Protein AF-A0A970AWS3-F1 (afdb_monomer)

Structure (mmCIF, N/CA/C/O backbone):
data_AF-A0A970AWS3-F1
#
_entry.id   AF-A0A970AWS3-F1
#
loop_
_atom_site.group_PDB
_atom_site.id
_atom_site.type_symbol
_atom_site.label_atom_id
_atom_site.label_alt_id
_atom_site.label_comp_id
_atom_site.label_asym_id
_atom_site.label_entity_id
_atom_site.label_seq_id
_atom_site.pdbx_PDB_ins_code
_atom_site.Cartn_x
_atom_site.Cartn_y
_atom_site.Cartn_z
_atom_site.occupancy
_atom_site.B_iso_or_equiv
_atom_site.auth_seq_id
_atom_site.auth_comp_id
_atom_site.auth_asym_id
_atom_site.auth_atom_id
_atom_site.pdbx_PDB_model_num
ATOM 1 N N . MET A 1 1 ? 7.640 -3.736 -92.558 1.00 52.28 1 MET A N 1
ATOM 2 C CA . MET A 1 1 ? 8.592 -3.496 -91.452 1.00 52.28 1 MET A CA 1
ATOM 3 C C . MET A 1 1 ? 8.005 -2.624 -90.330 1.00 52.28 1 MET A C 1
ATOM 5 O O . MET A 1 1 ? 8.727 -2.309 -89.404 1.00 52.28 1 MET A O 1
ATOM 9 N N . GLU A 1 2 ? 6.705 -2.292 -90.346 1.00 49.56 2 GLU A N 1
ATOM 10 C CA . GLU A 1 2 ? 6.077 -1.432 -89.318 1.00 49.56 2 GLU A CA 1
ATOM 11 C C . GLU A 1 2 ? 5.297 -2.195 -88.233 1.00 49.56 2 GLU A C 1
ATOM 13 O O . GLU A 1 2 ? 5.031 -1.653 -87.167 1.00 49.56 2 GLU A O 1
ATOM 18 N N . LYS A 1 3 ? 4.969 -3.478 -88.440 1.00 49.22 3 LYS A N 1
ATOM 19 C CA . LYS A 1 3 ? 4.200 -4.276 -87.461 1.00 49.22 3 LYS A CA 1
ATOM 20 C C . LYS A 1 3 ? 5.036 -4.951 -86.365 1.00 49.22 3 LYS A C 1
ATOM 22 O O . LYS A 1 3 ? 4.465 -5.527 -85.451 1.00 49.22 3 LYS A O 1
ATOM 27 N N . VAL A 1 4 ? 6.368 -4.876 -86.433 1.00 52.38 4 VAL A N 1
ATOM 28 C CA . VAL A 1 4 ? 7.265 -5.481 -85.423 1.00 52.38 4 VAL A CA 1
ATOM 29 C C . VAL A 1 4 ? 7.666 -4.470 -84.341 1.00 52.38 4 VAL A C 1
ATOM 31 O O . VAL A 1 4 ? 7.967 -4.857 -83.218 1.00 52.38 4 VAL A O 1
ATOM 34 N N . ILE A 1 5 ? 7.580 -3.169 -84.634 1.00 52.94 5 ILE A N 1
ATOM 35 C CA . ILE A 1 5 ? 7.949 -2.104 -83.688 1.00 52.94 5 ILE A CA 1
ATOM 36 C C . ILE A 1 5 ? 6.832 -1.866 -82.654 1.00 52.94 5 ILE A C 1
ATOM 38 O O . ILE A 1 5 ? 7.112 -1.503 -81.515 1.00 52.94 5 ILE A O 1
ATOM 42 N N . LEU A 1 6 ? 5.572 -2.167 -82.993 1.00 42.44 6 LEU A N 1
ATOM 43 C CA . LEU A 1 6 ? 4.439 -1.949 -82.087 1.00 42.44 6 LEU A CA 1
ATOM 44 C C . LEU A 1 6 ? 4.346 -2.986 -80.950 1.00 42.44 6 LEU A C 1
ATOM 46 O O . LEU A 1 6 ? 3.831 -2.673 -79.882 1.00 42.44 6 LEU A O 1
ATOM 50 N N . ASN A 1 7 ? 4.906 -4.187 -81.129 1.00 45.16 7 ASN A N 1
ATOM 51 C CA . ASN A 1 7 ? 4.898 -5.224 -80.088 1.00 45.16 7 ASN A CA 1
ATOM 52 C C . ASN A 1 7 ? 6.018 -5.072 -79.050 1.00 45.16 7 ASN A C 1
ATOM 54 O O . ASN A 1 7 ? 5.951 -5.705 -78.000 1.00 45.16 7 ASN A O 1
ATOM 58 N N . PHE A 1 8 ? 7.014 -4.215 -79.292 1.00 47.66 8 PHE A N 1
ATOM 59 C CA . PHE A 1 8 ? 8.038 -3.911 -78.287 1.00 47.66 8 PHE A CA 1
ATOM 60 C C . PHE A 1 8 ? 7.617 -2.805 -77.312 1.00 47.66 8 PHE A C 1
ATOM 62 O O . PHE A 1 8 ? 8.174 -2.715 -76.222 1.00 47.66 8 PHE A O 1
ATOM 69 N N . LEU A 1 9 ? 6.590 -2.014 -77.644 1.00 43.44 9 LEU A N 1
ATOM 70 C CA . LEU A 1 9 ? 6.059 -0.989 -76.740 1.00 43.44 9 LEU A CA 1
ATOM 71 C C . LEU A 1 9 ? 5.085 -1.550 -75.686 1.00 43.44 9 LEU A C 1
ATOM 73 O O . LEU A 1 9 ? 4.791 -0.874 -74.706 1.00 43.44 9 LEU A O 1
ATOM 77 N N . MET A 1 10 ? 4.621 -2.795 -75.850 1.00 44.44 10 MET A N 1
ATOM 78 C CA . MET A 1 10 ? 3.636 -3.439 -74.966 1.00 44.44 10 MET A CA 1
ATOM 79 C C . MET A 1 10 ? 4.256 -4.377 -73.910 1.00 44.44 10 MET A C 1
ATOM 81 O O . MET A 1 10 ? 3.537 -5.113 -73.244 1.00 44.44 10 MET A O 1
ATOM 85 N N . TYR A 1 11 ? 5.581 -4.343 -73.736 1.00 48.97 11 TYR A N 1
ATOM 86 C CA . TYR A 1 11 ? 6.296 -5.009 -72.632 1.00 48.97 11 TYR A CA 1
ATOM 87 C C . TYR A 1 11 ? 6.999 -4.015 -71.691 1.00 48.97 11 TYR A C 1
ATOM 89 O O . TYR A 1 11 ? 7.729 -4.414 -70.790 1.00 48.97 11 TYR A O 1
ATOM 97 N N . GLY A 1 12 ? 6.749 -2.714 -71.872 1.00 49.97 12 GLY A N 1
ATOM 98 C CA . GLY A 1 12 ? 7.261 -1.633 -71.030 1.00 49.97 12 GLY A CA 1
ATOM 99 C C . GLY A 1 12 ? 6.302 -1.200 -69.920 1.00 49.97 12 GLY A C 1
ATOM 100 O O . GLY A 1 12 ? 6.377 -0.057 -69.482 1.00 49.97 12 GLY A O 1
ATOM 101 N N . VAL A 1 13 ? 5.387 -2.065 -69.464 1.00 54.25 13 VAL A N 1
ATOM 102 C CA . VAL A 1 13 ? 4.697 -1.826 -68.187 1.00 54.25 13 VAL A CA 1
ATOM 103 C C . VAL A 1 13 ? 5.693 -2.186 -67.096 1.00 54.25 13 VAL A C 1
ATOM 105 O O . VAL A 1 13 ? 5.738 -3.307 -66.595 1.00 54.25 13 VAL A O 1
ATOM 108 N N . VAL A 1 14 ? 6.557 -1.217 -66.798 1.00 53.59 14 VAL A N 1
ATOM 109 C CA . VAL A 1 14 ? 7.350 -1.176 -65.577 1.00 53.59 14 VAL A CA 1
ATOM 110 C C . VAL A 1 14 ? 6.369 -1.431 -64.442 1.00 53.59 14 VAL A C 1
ATOM 112 O O . VAL A 1 14 ? 5.494 -0.610 -64.168 1.00 53.59 14 VAL A O 1
ATOM 115 N N . PHE A 1 15 ? 6.490 -2.601 -63.820 1.00 51.81 15 PHE A N 1
ATOM 116 C CA . PHE A 1 15 ? 5.918 -2.881 -62.516 1.00 51.81 15 PHE A CA 1
ATOM 117 C C . 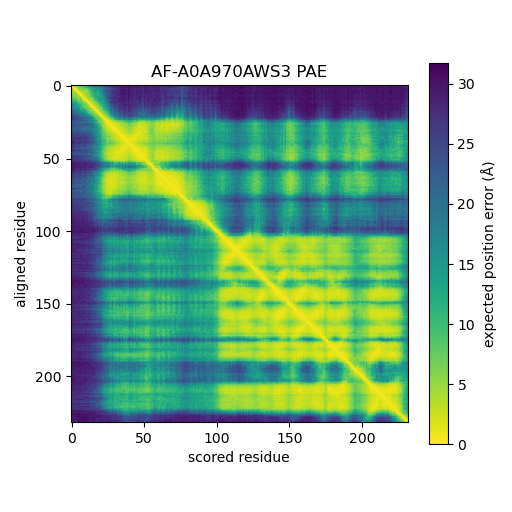PHE A 1 15 ? 6.546 -1.878 -61.539 1.00 51.81 15 PHE A C 1
ATOM 119 O O . PHE A 1 15 ? 7.540 -2.155 -60.874 1.00 51.81 15 PHE A O 1
ATOM 126 N N . LEU A 1 16 ? 5.975 -0.674 -61.480 1.00 52.31 16 LEU A N 1
ATOM 127 C CA . LEU A 1 16 ? 6.072 0.218 -60.337 1.00 52.31 16 LEU A CA 1
ATOM 128 C C . LEU A 1 16 ? 5.258 -0.449 -59.228 1.00 52.31 16 LEU A C 1
ATOM 130 O O . LEU A 1 16 ? 4.161 -0.013 -58.892 1.00 52.31 16 LEU A O 1
ATOM 134 N N . PHE A 1 17 ? 5.775 -1.556 -58.689 1.00 54.50 17 PHE A N 1
ATOM 135 C CA . PHE A 1 17 ? 5.416 -1.917 -57.332 1.00 54.50 17 PHE A CA 1
ATOM 136 C C . PHE A 1 17 ? 5.810 -0.703 -56.492 1.00 54.50 17 PHE A C 1
ATOM 138 O O . PHE A 1 17 ? 6.987 -0.325 -56.524 1.00 54.50 17 PHE A O 1
ATOM 145 N N . PRO A 1 18 ? 4.876 -0.049 -55.782 1.00 53.47 18 PRO A N 1
ATOM 146 C CA . PRO A 1 18 ? 5.295 0.843 -54.727 1.00 53.47 18 PRO A CA 1
ATOM 147 C C . PRO A 1 18 ? 6.132 -0.027 -53.796 1.00 53.47 18 PRO A C 1
ATOM 149 O O . PRO A 1 18 ? 5.621 -0.967 -53.184 1.00 53.47 18 PRO A O 1
ATOM 152 N N . ILE A 1 19 ? 7.438 0.237 -53.755 1.00 55.41 19 ILE A N 1
ATOM 153 C CA . ILE A 1 19 ? 8.279 -0.203 -52.655 1.00 55.41 19 ILE A CA 1
ATOM 154 C C . ILE A 1 19 ? 7.636 0.480 -51.460 1.00 55.41 19 ILE A C 1
ATOM 156 O O . ILE A 1 19 ? 7.851 1.666 -51.219 1.00 55.41 19 ILE A O 1
ATOM 160 N N . GLN A 1 20 ? 6.743 -0.241 -50.786 1.00 55.78 20 GLN A N 1
ATOM 161 C CA . GLN A 1 20 ? 6.305 0.130 -49.463 1.00 55.78 20 GLN A CA 1
ATOM 162 C C . GLN A 1 20 ? 7.588 0.092 -48.652 1.00 55.78 20 GLN A C 1
ATOM 164 O O . GLN A 1 20 ? 8.096 -0.974 -48.310 1.00 55.78 20 GLN A O 1
ATOM 169 N N . THR A 1 21 ? 8.187 1.263 -48.462 1.00 53.00 21 THR A N 1
ATOM 170 C CA . THR A 1 21 ? 9.248 1.450 -47.495 1.00 53.00 21 THR A CA 1
ATOM 171 C C . THR A 1 21 ? 8.637 1.023 -46.174 1.00 53.00 21 THR A C 1
ATOM 173 O O . THR A 1 21 ? 7.855 1.771 -45.588 1.00 53.00 21 THR A O 1
ATOM 176 N N . LEU A 1 22 ? 8.916 -0.211 -45.748 1.00 58.88 22 LEU A N 1
ATOM 177 C CA . LEU A 1 22 ? 8.704 -0.612 -44.370 1.00 58.88 22 LEU A CA 1
ATOM 178 C C . LEU A 1 22 ? 9.507 0.405 -43.571 1.00 58.88 22 LEU A C 1
ATOM 180 O O . LEU A 1 22 ? 10.735 0.426 -43.668 1.00 58.88 22 LEU A O 1
ATOM 184 N N . ALA A 1 23 ? 8.812 1.335 -42.918 1.00 65.38 23 ALA A N 1
ATOM 185 C CA . ALA A 1 23 ? 9.453 2.360 -42.120 1.00 65.38 23 ALA A CA 1
ATOM 186 C C . ALA A 1 23 ? 10.365 1.633 -41.131 1.00 65.38 23 ALA A C 1
ATOM 188 O O . ALA A 1 23 ? 9.889 0.846 -40.312 1.00 65.38 23 ALA A O 1
ATOM 189 N N . GLN A 1 24 ? 11.678 1.814 -41.273 1.00 70.75 24 GLN A N 1
ATOM 190 C CA . GLN A 1 24 ? 12.625 1.162 -40.388 1.00 70.75 24 GLN A CA 1
ATOM 191 C C . GLN A 1 24 ? 12.399 1.739 -38.997 1.00 70.75 24 GLN A C 1
ATOM 193 O O . GLN A 1 24 ? 12.597 2.930 -38.763 1.00 70.75 24 GLN A O 1
ATOM 198 N N . THR A 1 25 ? 11.927 0.897 -38.090 1.00 74.00 25 THR A N 1
ATOM 199 C CA . THR A 1 25 ? 11.674 1.273 -36.710 1.00 74.00 25 THR A CA 1
ATOM 200 C C . THR A 1 25 ? 13.001 1.635 -36.039 1.00 74.00 25 THR A C 1
ATOM 202 O O . THR A 1 25 ? 13.889 0.792 -35.915 1.00 74.00 25 THR A O 1
ATOM 205 N N . ILE A 1 26 ? 13.158 2.901 -35.645 1.00 83.00 26 ILE A N 1
ATOM 206 C CA . ILE A 1 26 ? 14.353 3.396 -34.952 1.00 83.00 26 ILE A CA 1
ATOM 207 C C . ILE A 1 26 ? 14.092 3.316 -33.451 1.00 83.00 26 ILE A C 1
ATOM 209 O O . ILE A 1 26 ? 13.317 4.102 -32.913 1.00 83.00 26 ILE A O 1
ATOM 213 N N . TYR A 1 27 ? 14.740 2.365 -32.783 1.00 85.38 27 TYR A N 1
ATOM 214 C CA . TYR A 1 27 ? 14.636 2.212 -31.335 1.00 85.38 27 TYR A CA 1
ATOM 215 C C . TYR A 1 27 ? 15.456 3.279 -30.594 1.00 85.38 27 TYR A C 1
ATOM 217 O O . TYR A 1 27 ? 16.523 3.680 -31.077 1.00 85.38 27 TYR A O 1
ATOM 225 N N . PRO A 1 28 ? 15.015 3.717 -29.401 1.00 87.62 28 PRO A N 1
ATOM 226 C CA . PRO A 1 28 ? 15.825 4.567 -28.542 1.00 87.62 28 PRO A CA 1
ATOM 227 C C . PRO A 1 28 ? 17.162 3.910 -28.191 1.00 87.62 28 PRO A C 1
ATOM 229 O O . PRO A 1 28 ? 17.224 2.725 -27.874 1.00 87.62 28 PRO A O 1
ATOM 232 N N . THR A 1 29 ? 18.241 4.693 -28.208 1.00 88.81 29 THR A N 1
ATOM 233 C CA . THR A 1 29 ? 19.557 4.218 -27.767 1.00 88.81 29 THR A CA 1
ATOM 234 C C . THR A 1 29 ? 19.580 4.018 -26.254 1.00 88.81 29 THR A C 1
ATOM 236 O O . THR A 1 29 ? 19.385 4.974 -25.498 1.00 88.81 29 THR A O 1
ATOM 239 N N . THR A 1 30 ? 19.893 2.795 -25.831 1.00 88.06 30 THR A N 1
ATOM 240 C CA . THR A 1 30 ? 20.132 2.433 -24.431 1.00 88.06 30 THR A CA 1
ATOM 241 C C . THR A 1 30 ? 21.638 2.383 -24.173 1.00 88.06 30 THR A C 1
ATOM 243 O O . THR A 1 30 ? 22.335 1.647 -24.870 1.00 88.06 30 THR A O 1
ATOM 246 N N . PRO A 1 31 ? 22.180 3.169 -23.226 1.00 85.50 31 PRO A N 1
ATOM 247 C CA . PRO A 1 31 ? 23.598 3.097 -22.903 1.00 85.50 31 PRO A CA 1
ATOM 248 C C . PRO A 1 31 ? 23.948 1.758 -22.246 1.00 85.50 31 PRO A C 1
ATOM 250 O O . PRO A 1 31 ? 23.196 1.243 -21.420 1.00 85.50 31 PRO A O 1
ATOM 253 N N . GLU A 1 32 ? 25.122 1.244 -22.591 1.00 89.12 32 GLU A N 1
ATOM 254 C CA . GLU A 1 32 ? 25.722 0.057 -21.985 1.00 89.12 32 GLU A CA 1
ATOM 255 C C . GLU A 1 32 ? 26.773 0.471 -20.949 1.00 89.12 32 GLU A C 1
ATOM 257 O O . GLU A 1 32 ? 27.532 1.427 -21.150 1.00 89.12 32 GLU A O 1
ATOM 262 N N . VAL A 1 33 ? 26.838 -0.259 -19.840 1.00 86.75 33 VAL A N 1
ATOM 263 C CA . VAL A 1 33 ? 27.881 -0.137 -18.817 1.00 86.75 33 VAL A CA 1
ATOM 264 C C . VAL A 1 33 ? 28.603 -1.465 -18.694 1.00 86.75 33 VAL A C 1
ATOM 266 O O . VAL A 1 33 ? 27.989 -2.509 -18.786 1.00 86.75 33 VAL A O 1
ATOM 269 N N . LYS A 1 34 ? 29.912 -1.466 -18.441 1.00 90.38 34 LYS A N 1
ATOM 270 C CA . LYS A 1 34 ? 30.622 -2.733 -18.224 1.00 90.38 34 LYS A CA 1
ATOM 271 C C . LYS A 1 34 ? 30.348 -3.247 -16.813 1.00 90.38 34 LYS A C 1
ATOM 273 O O . LYS A 1 34 ? 31.080 -2.892 -15.890 1.00 90.38 34 LYS A O 1
ATOM 278 N N . HIS A 1 35 ? 29.331 -4.088 -16.661 1.00 90.75 35 HIS A N 1
ATOM 279 C CA . HIS A 1 35 ? 29.048 -4.816 -15.427 1.00 90.75 35 HIS A CA 1
ATOM 280 C C . HIS A 1 35 ? 29.119 -6.323 -15.681 1.00 90.75 35 HIS A C 1
ATOM 282 O O . HIS A 1 35 ? 28.776 -6.805 -16.758 1.00 90.75 35 HIS A O 1
ATOM 288 N N . ASN A 1 36 ? 29.668 -7.061 -14.719 1.00 93.06 36 ASN A N 1
ATOM 289 C CA . ASN A 1 36 ? 29.813 -8.506 -14.820 1.00 93.06 36 ASN A CA 1
ATOM 290 C C . ASN A 1 36 ? 29.497 -9.140 -13.472 1.00 93.06 36 ASN A C 1
ATOM 292 O O . ASN A 1 36 ? 30.177 -8.839 -12.488 1.00 93.06 36 ASN A O 1
ATOM 296 N N . ASP A 1 37 ? 28.570 -10.084 -13.479 1.00 91.75 37 ASP A N 1
ATOM 297 C CA . ASP A 1 37 ? 28.277 -10.938 -12.342 1.00 91.75 37 ASP A CA 1
ATOM 298 C C . ASP A 1 37 ? 29.055 -12.250 -12.416 1.00 91.75 37 ASP A C 1
ATOM 300 O O . ASP A 1 37 ? 29.422 -12.745 -13.488 1.00 91.75 37 ASP A O 1
ATOM 304 N N . GLN A 1 38 ? 29.295 -12.840 -11.249 1.00 95.00 38 GLN A N 1
ATOM 305 C CA . GLN A 1 38 ? 29.913 -14.152 -11.110 1.00 95.00 38 GLN A CA 1
ATOM 306 C C . GLN A 1 38 ? 28.894 -15.116 -10.498 1.00 95.00 38 GLN A C 1
ATOM 308 O O . GLN A 1 38 ? 28.576 -15.023 -9.314 1.00 95.00 38 GLN A O 1
ATOM 313 N N . VAL A 1 39 ? 28.425 -16.082 -11.288 1.00 92.31 39 VAL A N 1
ATOM 314 C CA . VAL A 1 39 ? 27.516 -17.139 -10.821 1.00 92.31 39 VAL A CA 1
ATOM 315 C C . VAL A 1 39 ? 28.269 -18.465 -10.836 1.00 92.31 39 VAL A C 1
ATOM 317 O O . VAL A 1 39 ? 28.545 -19.046 -11.889 1.00 92.31 39 VAL A O 1
ATOM 320 N N . GLY A 1 40 ? 28.671 -18.930 -9.651 1.00 92.81 40 GLY A N 1
ATOM 321 C CA . GLY A 1 40 ? 29.588 -20.064 -9.521 1.00 92.81 40 GLY A CA 1
ATOM 322 C C . GLY A 1 40 ? 30.931 -19.759 -10.193 1.00 92.81 40 GLY A C 1
ATOM 323 O O . GLY A 1 40 ? 31.614 -18.814 -9.809 1.00 92.81 40 GLY A O 1
ATOM 324 N N . ASN A 1 41 ? 31.297 -20.530 -11.222 1.00 93.69 41 ASN A N 1
ATOM 325 C CA . ASN A 1 41 ? 32.534 -20.333 -11.996 1.00 93.69 41 ASN A CA 1
ATOM 326 C C . ASN A 1 41 ? 32.326 -19.575 -13.322 1.00 93.69 41 ASN A C 1
ATOM 328 O O . ASN A 1 41 ? 33.292 -19.361 -14.053 1.00 93.69 41 ASN A O 1
ATOM 332 N N . THR A 1 42 ? 31.101 -19.143 -13.628 1.00 94.12 42 THR A N 1
ATOM 333 C CA . THR A 1 42 ? 30.764 -18.469 -14.890 1.00 94.12 42 THR A CA 1
ATOM 334 C C . THR A 1 42 ? 30.647 -16.960 -14.691 1.00 94.12 42 THR A C 1
ATOM 336 O O . THR A 1 42 ? 30.000 -16.509 -13.747 1.00 94.12 42 THR A O 1
ATOM 339 N N . LYS A 1 43 ? 31.245 -16.188 -15.607 1.00 94.94 43 LYS A N 1
ATOM 340 C CA . LYS A 1 43 ? 31.044 -14.736 -15.714 1.00 94.94 43 LYS A CA 1
ATOM 341 C C . LYS A 1 43 ? 29.874 -14.434 -16.641 1.00 94.94 43 LYS A C 1
ATOM 343 O O . LYS A 1 43 ? 29.814 -15.003 -17.731 1.00 94.94 43 LYS A O 1
ATOM 348 N N . ILE A 1 44 ? 28.985 -13.546 -16.215 1.00 94.94 44 ILE A N 1
ATOM 349 C CA . ILE A 1 44 ? 27.810 -13.105 -16.971 1.00 94.94 44 ILE A CA 1
ATOM 350 C C . ILE A 1 44 ? 27.912 -11.591 -17.142 1.00 94.94 44 ILE A C 1
ATOM 352 O O . ILE A 1 44 ? 28.048 -10.880 -16.152 1.00 94.94 44 ILE A O 1
ATOM 356 N N . ASN A 1 45 ? 27.869 -11.103 -18.381 1.00 94.56 45 ASN A N 1
ATOM 357 C CA . ASN A 1 45 ? 27.812 -9.666 -18.647 1.00 94.56 45 ASN A CA 1
ATOM 358 C C . ASN A 1 45 ? 26.385 -9.171 -18.392 1.00 94.56 45 ASN A C 1
ATOM 360 O O . ASN A 1 45 ? 25.441 -9.754 -18.928 1.00 94.56 45 ASN A O 1
ATOM 364 N N . ASP A 1 46 ? 26.247 -8.084 -17.641 1.00 92.88 46 ASP A N 1
ATOM 365 C CA . ASP A 1 46 ? 24.975 -7.391 -17.428 1.00 92.88 46 ASP A CA 1
ATOM 366 C C . ASP A 1 46 ? 25.124 -5.920 -17.826 1.00 92.88 46 ASP A C 1
ATOM 368 O O . ASP A 1 46 ? 25.214 -5.010 -17.001 1.00 92.88 46 ASP A O 1
ATOM 372 N N . ASP A 1 47 ? 25.196 -5.671 -19.133 1.00 92.62 47 ASP A N 1
ATOM 373 C CA . ASP A 1 47 ? 25.534 -4.342 -19.640 1.00 92.62 47 ASP A CA 1
ATOM 374 C C . ASP A 1 47 ? 24.458 -3.270 -19.348 1.00 92.62 47 ASP A C 1
ATOM 376 O O . ASP A 1 47 ? 24.687 -2.073 -19.549 1.00 92.62 47 ASP A O 1
ATOM 380 N N . TYR A 1 48 ? 23.298 -3.675 -18.817 1.00 90.06 48 TYR A N 1
ATOM 381 C CA . TYR A 1 48 ? 22.181 -2.801 -18.458 1.00 90.06 48 TYR A CA 1
ATOM 382 C C . TYR A 1 48 ? 21.878 -2.775 -16.954 1.00 90.06 48 TYR A C 1
ATOM 384 O O . TYR A 1 48 ? 20.854 -2.215 -16.563 1.00 90.06 48 TYR A O 1
ATOM 392 N N . ASN A 1 49 ? 22.796 -3.260 -16.108 1.00 87.31 49 ASN A N 1
ATOM 393 C CA . ASN A 1 49 ? 22.662 -3.271 -14.644 1.00 87.31 49 ASN A CA 1
ATOM 394 C C . ASN A 1 49 ? 22.223 -1.918 -14.047 1.00 87.31 49 ASN A C 1
ATOM 396 O O . ASN A 1 49 ? 21.479 -1.833 -13.073 1.00 87.31 49 ASN A O 1
ATOM 400 N N . TRP A 1 50 ? 22.645 -0.815 -14.674 1.00 84.69 50 TRP A N 1
ATOM 401 C CA . TRP A 1 50 ? 22.288 0.541 -14.256 1.00 84.69 50 TRP A CA 1
ATOM 402 C C . TRP A 1 50 ? 20.768 0.810 -14.240 1.00 84.69 50 TRP A C 1
ATOM 404 O O . TRP A 1 50 ? 20.329 1.719 -13.534 1.00 84.69 50 TRP A O 1
ATOM 414 N N . MET A 1 51 ? 19.969 0.030 -14.980 1.00 83.12 51 MET A N 1
ATOM 415 C CA . MET A 1 51 ? 18.507 0.133 -15.013 1.00 83.12 51 MET A CA 1
ATOM 416 C C . MET A 1 51 ? 17.824 -0.418 -13.752 1.00 83.12 51 MET A C 1
ATOM 418 O O . MET A 1 51 ? 16.675 -0.060 -13.500 1.00 83.12 51 MET A O 1
ATOM 422 N N . GLU A 1 52 ? 18.505 -1.233 -12.938 1.00 77.44 52 GLU A N 1
ATOM 423 C CA . GLU A 1 52 ? 17.934 -1.800 -11.706 1.00 77.44 52 GLU A CA 1
ATOM 424 C C . GLU A 1 52 ? 17.706 -0.742 -10.614 1.00 77.44 52 GLU A C 1
ATOM 426 O O . GLU A 1 52 ? 16.833 -0.891 -9.761 1.00 77.44 52 GLU A O 1
ATOM 431 N N . ASN A 1 53 ? 18.446 0.372 -10.657 1.00 71.81 53 ASN A N 1
ATOM 432 C CA . ASN A 1 53 ? 18.292 1.493 -9.730 1.00 71.81 53 ASN A CA 1
ATOM 433 C C . ASN A 1 53 ? 17.583 2.678 -10.408 1.00 71.81 53 ASN A C 1
ATOM 435 O O . ASN A 1 53 ? 18.167 3.740 -10.651 1.00 71.81 53 ASN A O 1
ATOM 439 N N . PHE A 1 54 ? 16.317 2.445 -10.753 1.00 59.84 54 PHE A N 1
ATOM 440 C CA . PHE A 1 54 ? 15.525 3.255 -11.679 1.00 59.84 54 PHE A CA 1
ATOM 441 C C . PHE A 1 54 ? 15.324 4.727 -11.257 1.00 59.84 54 PHE A C 1
ATOM 443 O O . PHE A 1 54 ? 15.284 5.606 -12.120 1.00 59.84 54 PHE A O 1
ATOM 450 N N . GLU A 1 55 ? 15.240 5.020 -9.953 1.00 55.53 55 GLU A N 1
ATOM 451 C CA . GLU A 1 55 ? 14.921 6.369 -9.442 1.00 55.53 55 GLU A CA 1
ATOM 452 C C . GLU A 1 55 ? 16.152 7.204 -9.072 1.00 55.53 55 GLU A C 1
ATOM 454 O O . GLU A 1 55 ? 16.188 8.410 -9.329 1.00 55.53 55 GLU A O 1
ATOM 459 N N . ASN A 1 56 ? 17.213 6.574 -8.553 1.00 54.19 56 ASN A N 1
ATOM 460 C CA . ASN A 1 56 ? 18.433 7.296 -8.176 1.00 54.19 56 ASN A CA 1
ATOM 461 C C . ASN A 1 56 ? 19.226 7.794 -9.388 1.00 54.19 56 ASN A C 1
ATOM 463 O O . ASN A 1 56 ? 20.086 8.673 -9.270 1.00 54.19 56 ASN A O 1
ATOM 467 N N . GLN A 1 57 ? 18.948 7.252 -10.573 1.00 57.69 57 GLN A N 1
ATOM 468 C CA . GLN A 1 57 ? 19.581 7.684 -11.803 1.00 57.69 57 GLN A CA 1
ATOM 469 C C . GLN A 1 57 ? 18.577 8.443 -12.663 1.00 57.69 57 GLN A C 1
ATOM 471 O O . GLN A 1 57 ? 17.725 7.852 -13.319 1.00 57.69 57 GLN A O 1
ATOM 476 N N . LYS A 1 58 ? 18.777 9.762 -12.795 1.00 62.16 58 LYS A N 1
ATOM 477 C CA . LYS A 1 58 ? 18.106 10.626 -13.795 1.00 62.16 58 LYS A CA 1
ATOM 478 C C . LYS A 1 58 ? 18.100 10.042 -15.223 1.00 62.16 58 LYS A C 1
ATOM 480 O O . LYS A 1 58 ? 17.385 10.548 -16.080 1.00 62.16 58 LYS A O 1
ATOM 485 N N . ASN A 1 59 ? 18.926 9.035 -15.498 1.00 69.88 59 ASN A N 1
ATOM 486 C CA . ASN A 1 59 ? 19.017 8.326 -16.768 1.00 69.88 59 ASN A CA 1
ATOM 487 C C . ASN A 1 59 ? 17.893 7.292 -16.971 1.00 69.88 59 ASN A C 1
ATOM 489 O O . ASN A 1 59 ? 17.467 7.123 -18.109 1.00 69.88 59 ASN A O 1
ATOM 493 N N . GLY A 1 60 ? 17.393 6.644 -15.909 1.00 75.69 60 GLY A N 1
ATOM 494 C CA . GLY A 1 60 ? 16.327 5.634 -15.992 1.00 75.69 60 GLY A CA 1
ATOM 495 C C . GLY A 1 60 ? 15.001 6.251 -16.425 1.00 75.69 60 GLY A C 1
ATOM 496 O O . GLY A 1 60 ? 14.424 5.845 -17.432 1.00 75.69 60 GLY A O 1
ATOM 497 N N . ILE A 1 61 ? 14.600 7.332 -15.749 1.00 76.94 61 ILE A N 1
ATOM 498 C CA . ILE A 1 61 ? 13.412 8.126 -16.103 1.00 76.94 61 ILE A CA 1
ATOM 499 C C . ILE A 1 61 ? 13.497 8.628 -17.552 1.00 76.94 61 ILE A C 1
ATOM 501 O O . ILE A 1 61 ? 12.563 8.444 -18.324 1.00 76.94 61 ILE A O 1
ATOM 505 N N . LYS A 1 62 ? 14.646 9.178 -17.966 1.00 81.94 62 LYS A N 1
ATOM 506 C CA . LYS A 1 62 ? 14.848 9.654 -19.347 1.00 81.94 62 LYS A CA 1
ATOM 507 C C . LYS A 1 62 ? 14.763 8.542 -20.389 1.00 81.94 62 LYS A C 1
ATOM 509 O O . LYS A 1 62 ? 14.327 8.788 -21.511 1.00 81.94 62 LYS A O 1
ATOM 514 N N . LEU A 1 63 ? 15.241 7.338 -20.070 1.00 84.19 63 LEU A N 1
ATOM 515 C CA . LEU A 1 63 ? 15.101 6.199 -20.971 1.00 84.19 63 LEU A CA 1
ATOM 516 C C . LEU A 1 63 ? 13.632 5.788 -21.081 1.00 84.19 63 LEU A C 1
ATOM 518 O O . LEU A 1 63 ? 13.166 5.564 -22.193 1.00 84.19 63 LEU A O 1
ATOM 522 N N . LEU A 1 64 ? 12.899 5.749 -19.963 1.00 83.25 64 LEU A N 1
ATOM 523 C CA . LEU A 1 64 ? 11.465 5.461 -19.964 1.00 83.25 64 LEU A CA 1
ATOM 524 C C . LEU A 1 64 ? 10.683 6.477 -20.803 1.00 83.25 64 LEU 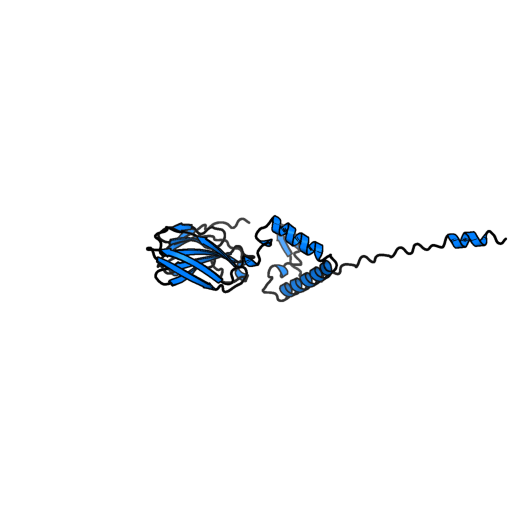A C 1
ATOM 526 O O . LEU A 1 64 ? 9.859 6.073 -21.615 1.00 83.25 64 LEU A O 1
ATOM 530 N N . GLU A 1 65 ? 10.971 7.772 -20.666 1.00 84.88 65 GLU A N 1
ATOM 531 C CA . GLU A 1 65 ? 10.362 8.823 -21.493 1.00 84.88 65 GLU A CA 1
ATOM 532 C C . GLU A 1 65 ? 10.592 8.561 -22.987 1.00 84.88 65 GLU A C 1
ATOM 534 O O . GLU A 1 65 ? 9.635 8.516 -23.756 1.00 84.88 65 GLU A O 1
ATOM 539 N N . LYS A 1 66 ? 11.835 8.275 -23.394 1.00 86.81 66 LYS A N 1
ATOM 540 C CA . LYS A 1 66 ? 12.162 7.958 -24.795 1.00 86.81 66 LYS A CA 1
ATOM 541 C C . LYS A 1 66 ? 11.489 6.682 -25.301 1.00 86.81 66 LYS A C 1
ATOM 543 O O . LYS A 1 66 ? 11.119 6.608 -26.470 1.00 86.81 66 LYS A O 1
ATOM 548 N N . GLN A 1 67 ? 11.361 5.665 -24.451 1.00 87.06 67 GLN A N 1
ATOM 549 C CA . GLN A 1 67 ? 10.640 4.437 -24.791 1.00 87.06 67 GLN A CA 1
ATOM 550 C C . GLN A 1 67 ? 9.146 4.726 -24.971 1.00 87.06 67 GLN A C 1
ATOM 552 O O . GLN A 1 67 ? 8.567 4.301 -25.967 1.00 87.06 67 GLN A O 1
ATOM 557 N N . ASN A 1 68 ? 8.537 5.507 -24.075 1.00 85.81 68 ASN A N 1
ATOM 558 C CA . ASN A 1 68 ? 7.138 5.919 -24.188 1.00 85.81 68 ASN A CA 1
ATOM 559 C C . ASN A 1 68 ? 6.889 6.739 -25.461 1.00 85.81 68 ASN A C 1
ATOM 561 O O . ASN A 1 68 ? 5.948 6.442 -26.188 1.00 85.81 68 ASN A O 1
ATOM 565 N N . GLU A 1 69 ? 7.748 7.713 -25.779 1.00 87.00 69 GLU A N 1
ATOM 566 C CA . GLU A 1 69 ? 7.670 8.490 -27.027 1.00 87.00 69 GLU A CA 1
ATOM 567 C C . GLU A 1 69 ? 7.727 7.589 -28.266 1.00 87.00 69 GLU A C 1
ATOM 569 O O . GLU A 1 69 ? 6.930 7.739 -29.193 1.00 87.00 69 GLU A O 1
ATOM 574 N N . PHE A 1 70 ? 8.647 6.622 -28.270 1.00 86.44 70 PHE A N 1
ATOM 575 C CA . PHE A 1 70 ? 8.761 5.637 -29.337 1.00 86.44 70 PHE A CA 1
ATOM 576 C C . PHE A 1 70 ? 7.490 4.783 -29.473 1.00 86.44 70 PHE A C 1
ATOM 578 O O . PHE A 1 70 ? 6.998 4.602 -30.587 1.00 86.44 70 PHE A O 1
ATOM 585 N N . TYR A 1 71 ? 6.936 4.287 -28.362 1.00 81.25 71 TYR A N 1
ATOM 586 C CA . TYR A 1 71 ? 5.706 3.492 -28.373 1.00 81.25 71 TYR A CA 1
ATOM 587 C C . TYR A 1 71 ? 4.503 4.302 -28.848 1.00 81.25 71 TYR A C 1
ATOM 589 O O . TYR A 1 71 ? 3.759 3.820 -29.699 1.00 81.25 71 TYR A O 1
ATOM 597 N N . GLU A 1 72 ? 4.322 5.526 -28.356 1.00 81.75 72 GLU A N 1
ATOM 598 C CA . GLU A 1 72 ? 3.241 6.408 -28.806 1.00 81.75 72 GLU A CA 1
ATOM 599 C C . GLU A 1 72 ? 3.364 6.695 -30.308 1.00 81.75 72 GLU A C 1
ATOM 601 O O . GLU A 1 72 ? 2.380 6.585 -31.033 1.00 81.75 72 GLU A O 1
ATOM 606 N N . ALA A 1 73 ? 4.571 6.961 -30.820 1.00 82.38 73 ALA A N 1
ATOM 607 C CA . ALA A 1 73 ? 4.796 7.154 -32.253 1.00 82.38 73 ALA A CA 1
ATOM 608 C C . ALA A 1 73 ? 4.536 5.880 -33.078 1.00 82.38 73 ALA A C 1
ATOM 610 O O . ALA A 1 73 ? 3.969 5.946 -34.172 1.00 82.38 73 ALA A O 1
ATOM 611 N N . TYR A 1 74 ? 4.930 4.713 -32.562 1.00 77.00 74 TYR A N 1
ATOM 612 C CA . TYR A 1 74 ? 4.668 3.424 -33.198 1.00 77.00 74 TYR A CA 1
ATOM 613 C C . TYR A 1 74 ? 3.162 3.139 -33.266 1.00 77.00 74 TYR A C 1
ATOM 615 O O . TYR A 1 74 ? 2.652 2.766 -34.323 1.00 77.00 74 TYR A O 1
ATOM 623 N N . PHE A 1 75 ? 2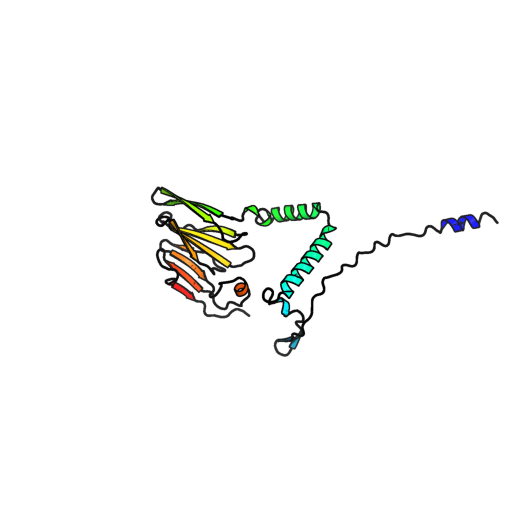.441 3.371 -32.165 1.00 75.06 75 PHE A N 1
ATOM 624 C CA . PHE A 1 75 ? 1.005 3.127 -32.054 1.00 75.06 75 PHE A CA 1
ATOM 625 C C . PHE A 1 75 ? 0.126 4.224 -32.661 1.00 75.06 75 PHE A C 1
ATOM 627 O O . PHE A 1 75 ? -1.021 3.936 -32.986 1.00 75.06 75 PHE A O 1
ATOM 634 N N . ALA A 1 76 ? 0.641 5.432 -32.905 1.00 75.12 76 ALA A N 1
ATOM 635 C CA . ALA A 1 76 ? -0.097 6.507 -33.576 1.00 75.12 76 ALA A CA 1
ATOM 636 C C . ALA A 1 76 ? -0.586 6.118 -34.982 1.00 75.12 76 ALA A C 1
ATOM 638 O O . ALA A 1 76 ? -1.571 6.668 -35.468 1.00 75.12 76 ALA A O 1
ATOM 639 N N . ASN A 1 77 ? 0.088 5.159 -35.626 1.00 68.94 77 ASN A N 1
ATOM 640 C CA . ASN A 1 77 ? -0.286 4.638 -36.942 1.00 68.94 77 ASN A CA 1
ATOM 641 C C . ASN A 1 77 ? -1.279 3.465 -36.880 1.00 68.94 77 ASN A C 1
ATOM 643 O O . ASN A 1 77 ? -1.700 2.970 -37.924 1.00 68.94 77 ASN A O 1
ATOM 647 N N . TYR A 1 78 ? -1.631 2.990 -35.683 1.00 70.00 78 TYR A N 1
ATOM 648 C CA . TYR A 1 78 ? -2.642 1.956 -35.494 1.00 70.00 78 TYR A CA 1
ATOM 649 C C . TYR A 1 78 ? -3.997 2.611 -35.217 1.00 70.00 78 TYR A C 1
ATOM 651 O O . TYR A 1 78 ? -4.100 3.550 -34.431 1.00 70.00 78 TYR A O 1
ATOM 659 N N . GLU A 1 79 ? -5.036 2.099 -35.879 1.00 68.81 79 GLU A N 1
ATOM 660 C CA . GLU A 1 79 ? -6.400 2.633 -35.833 1.00 68.81 79 GLU A CA 1
ATOM 661 C C . GLU A 1 79 ? -6.883 2.866 -34.385 1.00 68.81 79 GLU A C 1
ATOM 663 O O . GLU A 1 79 ? -6.915 1.913 -33.592 1.00 68.81 79 GLU A O 1
ATOM 668 N N . PRO A 1 80 ? -7.313 4.094 -34.026 1.00 70.81 80 PRO A N 1
ATOM 669 C CA . PRO A 1 80 ? -7.882 4.404 -32.712 1.00 70.81 80 PRO A CA 1
ATOM 670 C C . PRO A 1 80 ? -9.024 3.459 -32.315 1.00 70.81 80 PRO A C 1
ATOM 672 O O . PRO A 1 80 ? -9.193 3.141 -31.138 1.00 70.81 80 PRO A O 1
ATOM 675 N N . GLU A 1 81 ? -9.768 2.949 -33.300 1.00 74.00 81 GLU A N 1
ATOM 676 C CA . GLU A 1 81 ? -10.835 1.965 -33.114 1.00 74.00 81 GLU A CA 1
ATOM 677 C C . GLU A 1 81 ? -10.325 0.640 -32.531 1.00 74.00 81 GLU A C 1
ATOM 679 O O . GLU A 1 81 ? -10.999 0.031 -31.700 1.00 74.00 81 GLU A O 1
ATOM 684 N N . LEU A 1 82 ? -9.115 0.204 -32.902 1.00 72.88 82 LEU A N 1
ATOM 685 C CA . LEU A 1 82 ? -8.507 -1.014 -32.366 1.00 72.88 82 LEU A CA 1
ATOM 686 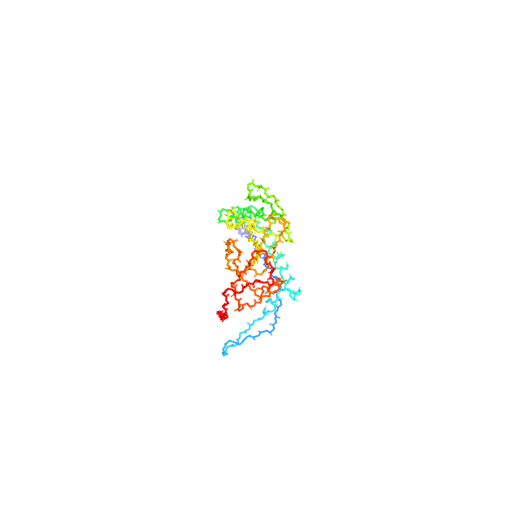C C . LEU A 1 82 ? -8.098 -0.822 -30.902 1.00 72.88 82 LEU A C 1
ATOM 688 O O . LEU A 1 82 ? -8.317 -1.717 -30.088 1.00 72.88 82 LEU A O 1
ATOM 692 N N . ARG A 1 83 ? -7.566 0.355 -30.545 1.00 66.81 83 ARG A N 1
ATOM 693 C CA . ARG A 1 83 ? -7.248 0.713 -29.152 1.00 66.81 83 ARG A CA 1
ATOM 694 C C . ARG A 1 83 ? -8.511 0.726 -28.292 1.00 66.81 83 ARG A C 1
ATOM 696 O O . ARG A 1 83 ? -8.522 0.103 -27.233 1.00 66.81 83 ARG A O 1
ATOM 703 N N . THR A 1 84 ? -9.578 1.370 -28.766 1.00 71.56 84 THR A N 1
ATOM 704 C CA . THR A 1 84 ? -10.884 1.387 -28.090 1.00 71.56 84 THR A CA 1
ATOM 705 C C . THR A 1 84 ? -11.432 -0.026 -27.922 1.00 71.56 84 THR A C 1
ATOM 707 O O . THR A 1 84 ? -11.788 -0.413 -26.814 1.00 71.56 84 THR A O 1
ATOM 710 N N . LYS A 1 85 ? -11.399 -0.844 -28.979 1.00 76.56 85 LYS A N 1
ATOM 711 C CA . LYS A 1 85 ? -11.872 -2.230 -28.935 1.00 76.56 85 LYS A CA 1
ATOM 712 C C . LYS A 1 85 ? -11.061 -3.107 -27.980 1.00 76.56 85 LYS A C 1
ATOM 714 O O . LYS A 1 85 ? -11.648 -3.904 -27.260 1.00 76.56 85 LYS A O 1
ATOM 719 N N . ILE A 1 86 ? -9.735 -2.957 -27.936 1.00 69.44 86 ILE A N 1
ATOM 720 C CA . ILE A 1 86 ? -8.879 -3.676 -26.980 1.00 69.44 86 ILE A CA 1
ATOM 721 C C . ILE A 1 86 ? -9.220 -3.260 -25.547 1.00 69.44 86 ILE A C 1
ATOM 723 O O . ILE A 1 86 ? -9.349 -4.128 -24.690 1.00 69.44 86 ILE A O 1
ATOM 727 N N . ILE A 1 87 ? -9.404 -1.964 -25.279 1.00 65.19 87 ILE A N 1
ATOM 728 C CA . ILE A 1 87 ? -9.810 -1.476 -23.953 1.00 65.19 87 ILE A CA 1
ATOM 729 C C . ILE A 1 87 ? -11.187 -2.039 -23.574 1.00 65.19 87 ILE A C 1
ATOM 731 O O . ILE A 1 87 ? -11.348 -2.552 -22.470 1.00 65.19 87 ILE A O 1
ATOM 735 N N . GLU A 1 88 ? -12.159 -2.008 -24.489 1.00 70.69 88 GLU A N 1
ATOM 736 C CA . GLU A 1 88 ? -13.499 -2.573 -24.295 1.00 70.69 88 GLU A CA 1
ATOM 737 C C . GLU A 1 88 ? -13.484 -4.094 -24.085 1.00 70.69 88 GLU A C 1
ATOM 739 O O . GLU A 1 88 ? -14.240 -4.608 -23.259 1.00 70.69 88 GLU A O 1
ATOM 744 N N . ASP A 1 89 ? -12.638 -4.826 -24.810 1.00 73.69 89 ASP A N 1
ATOM 745 C CA . ASP A 1 89 ? -12.490 -6.273 -24.666 1.00 73.69 89 ASP A CA 1
ATOM 746 C C . ASP A 1 89 ? -11.779 -6.628 -23.356 1.00 73.69 89 ASP A C 1
ATOM 748 O O . ASP A 1 89 ? -12.273 -7.476 -22.615 1.00 73.69 89 ASP A O 1
ATOM 752 N N . LEU A 1 90 ? -10.692 -5.940 -22.993 1.00 63.72 90 LEU A N 1
ATOM 753 C CA . LEU A 1 90 ? -10.023 -6.112 -21.698 1.00 63.72 90 LEU A CA 1
ATOM 754 C C . LEU A 1 90 ? -10.972 -5.800 -20.533 1.00 63.72 90 LEU A C 1
ATOM 756 O O . LEU A 1 90 ? -11.034 -6.558 -19.569 1.00 63.72 90 LEU A O 1
ATOM 760 N N . ALA A 1 91 ? -11.794 -4.761 -20.662 1.00 62.09 91 ALA A N 1
ATOM 761 C CA . ALA A 1 91 ? -12.860 -4.415 -19.727 1.00 62.09 91 ALA A CA 1
ATOM 762 C C . ALA A 1 91 ? -13.919 -5.529 -19.541 1.00 62.09 91 ALA A C 1
ATOM 764 O O . ALA A 1 91 ? -14.624 -5.562 -18.526 1.00 62.09 91 ALA A O 1
ATOM 765 N N . LYS A 1 92 ? -14.081 -6.462 -20.490 1.00 68.44 92 LYS A N 1
ATOM 766 C CA . LYS A 1 92 ? -14.977 -7.627 -20.326 1.00 68.44 92 LYS A CA 1
ATOM 767 C C . LYS A 1 92 ? -14.375 -8.706 -19.426 1.00 68.44 92 LYS A C 1
ATOM 769 O O . LYS A 1 92 ? -15.141 -9.383 -18.747 1.00 68.44 92 LYS A O 1
ATOM 774 N N . TYR A 1 93 ? -13.048 -8.842 -19.410 1.00 57.53 93 TYR A N 1
ATOM 775 C CA . TYR A 1 93 ? -12.333 -9.895 -18.678 1.00 57.53 93 TYR A CA 1
ATOM 776 C C . TYR A 1 93 ? -11.702 -9.415 -17.368 1.00 57.53 93 TYR A C 1
ATOM 778 O O . TYR A 1 93 ? -11.484 -10.222 -16.468 1.00 57.53 93 TYR A O 1
ATOM 786 N N . ASP A 1 94 ? -11.446 -8.114 -17.239 1.00 48.34 94 ASP A N 1
ATOM 787 C CA . ASP A 1 94 ? -10.889 -7.503 -16.041 1.00 48.34 94 ASP A CA 1
ATOM 788 C C . ASP A 1 94 ? -11.747 -6.307 -15.608 1.00 48.34 94 ASP A C 1
ATOM 790 O O . ASP A 1 94 ? -11.761 -5.244 -16.235 1.00 48.34 94 ASP A O 1
ATOM 794 N N . THR A 1 95 ? -12.473 -6.470 -14.500 1.00 52.09 95 THR A N 1
ATOM 795 C CA . THR A 1 95 ? -13.312 -5.412 -13.915 1.00 52.09 95 THR A CA 1
ATOM 796 C C . THR A 1 95 ? -12.502 -4.193 -13.470 1.00 52.09 95 THR A C 1
ATOM 798 O O . THR A 1 95 ? -13.080 -3.117 -13.325 1.00 52.09 95 THR A O 1
ATOM 801 N N . ARG A 1 96 ? -11.175 -4.322 -13.320 1.00 50.00 96 ARG A N 1
ATOM 802 C CA . ARG A 1 96 ? -10.257 -3.218 -12.996 1.00 50.00 96 ARG A CA 1
ATOM 803 C C . ARG A 1 96 ? -9.988 -2.320 -14.204 1.00 50.00 96 ARG A C 1
ATOM 805 O O . ARG A 1 96 ? -9.819 -1.119 -14.035 1.00 50.00 96 ARG A O 1
ATOM 812 N N . VAL A 1 97 ? -10.029 -2.867 -15.424 1.00 48.31 97 VAL A N 1
ATOM 813 C CA . VAL A 1 97 ? -9.890 -2.088 -16.672 1.00 48.31 97 VAL A CA 1
ATOM 814 C C . VAL A 1 97 ? -11.145 -1.248 -16.940 1.00 48.31 97 VAL A C 1
ATOM 816 O O . VAL A 1 97 ? -11.060 -0.181 -17.540 1.00 48.31 97 VAL A O 1
ATOM 819 N N . LYS A 1 98 ? -12.308 -1.672 -16.424 1.00 44.34 98 LYS A N 1
ATOM 820 C CA . LYS A 1 98 ? -13.559 -0.899 -16.506 1.00 44.34 98 LYS A CA 1
ATOM 821 C C . LYS A 1 98 ? -13.593 0.351 -15.637 1.00 44.34 98 LYS A C 1
ATOM 823 O O . LYS A 1 98 ? -14.437 1.202 -15.898 1.00 44.34 98 LYS A O 1
ATOM 828 N N . GLN A 1 99 ? -12.770 0.455 -14.594 1.00 47.78 99 GLN A N 1
ATOM 829 C CA . GLN A 1 99 ? -12.974 1.486 -13.577 1.00 47.78 99 GLN A CA 1
ATOM 830 C C . GLN A 1 99 ? -11.687 2.197 -13.146 1.00 47.78 99 GLN A C 1
ATOM 832 O O . GLN A 1 99 ? -11.236 2.009 -12.014 1.00 47.78 99 GLN A O 1
ATOM 837 N N . PRO A 1 100 ? -11.177 3.143 -13.955 1.00 45.81 100 PRO A N 1
ATOM 838 C CA . PRO A 1 100 ? -10.459 4.281 -13.385 1.00 45.81 100 PRO A CA 1
ATOM 839 C C . PRO A 1 100 ? -11.330 5.068 -12.377 1.00 45.81 100 PRO A C 1
ATOM 841 O O . PRO A 1 100 ? -10.801 5.781 -11.537 1.00 45.81 100 PRO A O 1
ATOM 844 N N . GLU A 1 101 ? -12.656 4.899 -12.403 1.00 43.66 101 GLU A N 1
ATOM 845 C CA . GLU A 1 101 ? -13.601 5.503 -11.448 1.00 43.66 101 GLU A CA 1
ATOM 846 C C . GLU A 1 101 ? -13.713 4.762 -10.099 1.00 43.66 101 GLU A C 1
ATOM 848 O O . GLU A 1 101 ? -14.349 5.265 -9.179 1.00 43.66 101 GLU A O 1
ATOM 853 N N . SER A 1 102 ? -13.083 3.589 -9.942 1.00 51.44 102 SER A N 1
ATOM 854 C CA . SER A 1 102 ? -13.020 2.888 -8.642 1.00 51.44 102 SER A CA 1
ATOM 855 C C . SER A 1 102 ? -11.946 3.460 -7.713 1.00 51.44 102 SER A C 1
ATOM 857 O O . SER A 1 102 ? -11.830 3.047 -6.556 1.00 51.44 102 SER A O 1
ATOM 859 N N . TYR A 1 103 ? -11.158 4.408 -8.227 1.00 61.12 103 TYR A N 1
ATOM 860 C CA . TYR A 1 103 ? -10.161 5.126 -7.463 1.00 61.12 103 TYR A CA 1
ATOM 861 C C . TYR A 1 103 ? -10.820 6.236 -6.681 1.00 61.12 103 TYR A C 1
ATOM 863 O O . TYR A 1 103 ? -11.396 7.178 -7.223 1.00 61.12 103 TYR A O 1
ATOM 871 N N . LEU A 1 104 ? -10.720 6.093 -5.374 1.00 63.94 104 LEU A N 1
ATOM 872 C CA . LEU A 1 104 ? -11.251 7.074 -4.470 1.00 63.94 104 LEU A CA 1
ATOM 873 C C . LEU A 1 104 ? -10.193 8.165 -4.287 1.00 63.94 104 LEU A C 1
ATOM 875 O O . LEU A 1 104 ? -9.091 7.885 -3.828 1.00 63.94 104 LEU A O 1
ATOM 879 N N . ASP A 1 105 ? -10.543 9.410 -4.605 1.00 74.12 105 ASP A N 1
ATOM 880 C CA . ASP A 1 105 ? -9.856 10.589 -4.049 1.00 74.12 105 ASP A CA 1
ATOM 881 C C . ASP A 1 105 ? -10.302 10.823 -2.588 1.00 74.12 105 ASP A C 1
ATOM 883 O O . ASP A 1 105 ? -9.625 11.475 -1.789 1.00 74.12 105 ASP A O 1
ATOM 887 N N . LYS A 1 106 ? -11.448 10.234 -2.221 1.00 81.75 106 LYS A N 1
ATOM 888 C CA . LYS A 1 106 ? -12.080 10.336 -0.911 1.00 81.75 106 LYS A CA 1
ATOM 889 C C . LYS A 1 106 ? -12.892 9.083 -0.584 1.00 81.75 106 LYS A C 1
ATOM 891 O O . LYS A 1 106 ? -13.646 8.598 -1.422 1.00 81.75 106 LYS A O 1
ATOM 896 N N . LEU A 1 107 ? -12.779 8.589 0.644 1.00 84.38 107 LEU A N 1
ATOM 897 C CA . LEU A 1 107 ? -13.645 7.560 1.214 1.00 84.38 107 LEU A CA 1
ATOM 898 C C . LEU A 1 107 ? -14.745 8.226 2.036 1.00 84.38 107 LEU A C 1
ATOM 900 O O . LEU A 1 107 ? -14.444 8.941 2.988 1.00 84.38 107 LEU A O 1
ATOM 904 N N . GLU A 1 108 ? -16.000 7.954 1.699 1.00 88.62 108 GLU A N 1
ATOM 905 C CA . GLU A 1 108 ? -17.170 8.319 2.498 1.00 88.62 108 GLU A CA 1
ATOM 906 C C . GLU A 1 108 ? -17.930 7.049 2.873 1.00 88.62 108 GLU A C 1
ATOM 908 O O . GLU A 1 108 ? -18.163 6.193 2.020 1.00 88.62 108 GLU A O 1
ATOM 913 N N . ASP A 1 109 ? -18.292 6.908 4.145 1.00 86.88 109 ASP A N 1
ATOM 914 C CA . ASP A 1 109 ? -19.061 5.760 4.621 1.00 86.88 109 ASP A CA 1
ATOM 915 C C . ASP A 1 109 ? -19.834 6.112 5.903 1.00 86.88 109 ASP A C 1
ATOM 917 O O . ASP A 1 109 ? -19.514 7.069 6.620 1.00 86.88 109 ASP A O 1
ATOM 921 N N . ASP A 1 110 ? -20.844 5.297 6.185 1.00 88.56 110 ASP A N 1
ATOM 922 C CA . ASP A 1 110 ? -21.696 5.361 7.358 1.00 88.56 110 ASP A CA 1
ATOM 923 C C . ASP A 1 110 ? -21.472 4.093 8.214 1.00 88.56 110 ASP A C 1
ATOM 925 O O . ASP A 1 110 ? -21.340 2.968 7.717 1.00 88.56 110 ASP A O 1
ATOM 929 N N . HIS A 1 111 ? -21.447 4.250 9.538 1.00 86.12 111 HIS A N 1
ATOM 930 C CA . HIS A 1 111 ? -21.331 3.140 10.487 1.00 86.12 111 HIS A CA 1
ATOM 931 C C . HIS A 1 111 ? -22.411 3.206 11.554 1.00 86.12 111 HIS A C 1
ATOM 933 O O . HIS A 1 111 ? -22.571 4.228 12.219 1.00 86.12 111 HIS A O 1
ATOM 939 N N . LEU A 1 112 ? -23.143 2.111 11.740 1.00 85.50 112 LEU A N 1
ATOM 940 C CA . LEU A 1 112 ? -24.128 1.987 12.808 1.00 85.50 112 LEU A CA 1
ATOM 941 C C . LEU A 1 112 ? -23.448 1.407 14.050 1.00 85.50 112 LEU A C 1
ATOM 943 O O . LEU A 1 112 ? -23.008 0.262 14.039 1.00 85.50 112 LEU A O 1
ATOM 947 N N . PHE A 1 113 ? -23.414 2.180 15.130 1.00 85.81 113 PHE A N 1
ATOM 948 C CA . PHE A 1 113 ? -22.905 1.747 16.428 1.00 85.81 113 PHE A CA 1
ATOM 949 C C . PHE A 1 113 ? -23.800 2.311 17.534 1.00 85.81 113 PHE A C 1
ATOM 951 O O . PHE A 1 113 ? -24.209 3.468 17.467 1.00 85.81 113 PHE A O 1
ATOM 958 N N . ASP A 1 114 ? -24.148 1.492 18.530 1.00 87.31 114 ASP A N 1
ATOM 959 C CA . ASP A 1 114 ? -25.015 1.897 19.653 1.00 87.31 114 ASP A CA 1
ATOM 960 C C . ASP A 1 114 ? -26.337 2.568 19.205 1.00 87.31 114 ASP A C 1
ATOM 962 O O . ASP A 1 114 ? -26.775 3.596 19.723 1.00 87.31 114 ASP A O 1
ATOM 966 N N . GLY A 1 115 ? -26.944 2.036 18.135 1.00 86.81 115 GLY A N 1
ATOM 967 C CA . GLY A 1 115 ? -28.185 2.566 17.555 1.00 86.81 115 GLY A CA 1
ATOM 968 C C . GLY A 1 115 ? -28.057 3.935 16.870 1.00 86.81 115 GLY A C 1
ATOM 969 O O . GLY A 1 115 ? -29.067 4.498 16.449 1.00 86.81 115 GLY A O 1
ATOM 970 N N . LYS A 1 116 ? -26.840 4.477 16.733 1.00 87.94 116 LYS A N 1
ATOM 971 C CA . LYS A 1 116 ? -26.555 5.762 16.084 1.00 87.94 116 LYS A CA 1
ATOM 972 C C . LYS A 1 116 ? -25.737 5.559 14.815 1.00 87.94 116 LYS A C 1
ATOM 974 O O . LYS A 1 116 ? -24.822 4.743 14.774 1.00 87.94 116 LYS A O 1
ATOM 979 N N . VAL A 1 117 ? -26.058 6.336 13.784 1.00 89.31 117 VAL A N 1
ATOM 980 C CA . VAL A 1 117 ? -25.291 6.363 12.534 1.00 89.31 117 VAL A CA 1
ATOM 981 C C . VAL A 1 117 ? -24.185 7.408 12.644 1.00 89.31 117 VAL A C 1
ATOM 983 O O . VAL A 1 117 ? -24.449 8.586 12.891 1.00 89.31 117 VAL A O 1
ATOM 986 N N . TYR A 1 118 ? -22.951 6.971 12.434 1.00 87.50 118 TYR A N 1
ATOM 987 C CA . TYR A 1 118 ? -21.750 7.790 12.390 1.00 87.50 118 TYR A CA 1
ATOM 988 C C . TYR A 1 118 ? -21.292 7.907 10.947 1.00 87.50 118 TYR A C 1
ATOM 990 O O . TYR A 1 118 ? -20.941 6.909 10.327 1.00 87.50 118 TYR A O 1
ATOM 998 N N . LYS 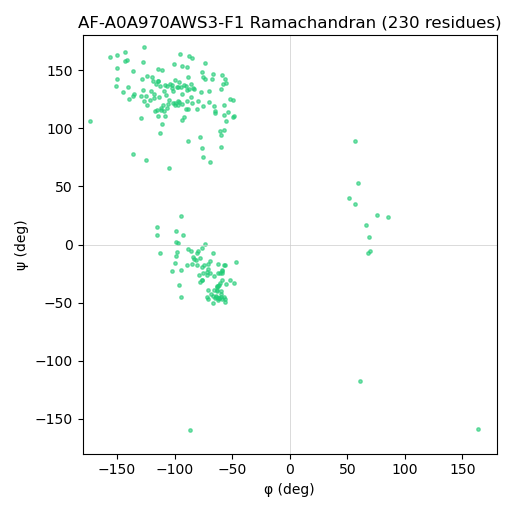A 1 119 ? -21.293 9.132 10.429 1.00 90.00 119 LYS A N 1
ATOM 999 C CA . LYS A 1 119 ? -20.813 9.432 9.081 1.00 90.00 119 LYS A CA 1
ATOM 1000 C C . LYS A 1 119 ? -19.374 9.894 9.141 1.00 90.00 119 LYS A C 1
ATOM 1002 O O . LYS A 1 119 ? -19.034 10.699 10.015 1.00 90.00 119 LYS A O 1
ATOM 1007 N N . PHE A 1 120 ? -18.555 9.454 8.200 1.00 86.81 120 PHE A N 1
ATOM 1008 C CA . PHE A 1 120 ? -17.187 9.932 8.096 1.00 86.81 120 PHE A CA 1
ATOM 1009 C C . PHE A 1 120 ? -16.723 10.076 6.658 1.00 86.81 120 PHE A C 1
ATOM 1011 O O . PHE A 1 120 ? -17.340 9.610 5.705 1.00 86.81 120 PHE A O 1
ATOM 1018 N N . SER A 1 121 ? -15.606 10.779 6.545 1.00 89.69 121 SER A N 1
ATOM 1019 C CA . SER A 1 121 ? -14.967 11.123 5.295 1.00 89.69 121 SER A CA 1
ATOM 1020 C C . SER A 1 121 ? -13.459 11.109 5.516 1.00 89.69 121 SER A C 1
ATOM 1022 O O . SER A 1 121 ? -12.979 11.762 6.444 1.00 89.69 121 SER A O 1
ATOM 1024 N N . TYR A 1 122 ? -12.721 10.437 4.642 1.00 85.81 122 TYR A N 1
ATOM 1025 C CA . TYR A 1 122 ? -11.264 10.426 4.625 1.00 85.81 122 TYR A CA 1
ATOM 1026 C C . TYR A 1 122 ? -10.775 10.823 3.233 1.00 85.81 122 TYR A C 1
ATOM 1028 O O . TYR A 1 122 ? -11.168 10.203 2.250 1.00 85.81 122 TYR A O 1
ATOM 1036 N N . ASN A 1 123 ? -9.949 11.864 3.142 1.00 86.62 123 ASN A N 1
ATOM 1037 C CA . ASN A 1 123 ? -9.333 12.266 1.877 1.00 86.62 123 ASN A CA 1
ATOM 1038 C C . ASN A 1 123 ? -8.007 11.532 1.727 1.00 86.62 123 ASN A C 1
ATOM 1040 O O . ASN A 1 123 ? -7.240 11.460 2.688 1.00 86.62 123 ASN A O 1
ATOM 1044 N N . PHE A 1 124 ? -7.738 11.013 0.538 1.00 81.69 124 PHE A N 1
ATOM 1045 C CA . PHE A 1 124 ? -6.490 10.318 0.282 1.00 81.69 124 PHE A CA 1
ATOM 1046 C C . PHE A 1 124 ? -5.385 11.273 -0.174 1.00 81.69 124 PHE A C 1
ATOM 1048 O O . PHE A 1 124 ? -5.629 12.206 -0.936 1.00 81.69 124 PHE A O 1
ATOM 1055 N N . ASP A 1 125 ? -4.149 10.992 0.244 1.00 73.31 125 ASP A N 1
ATOM 1056 C CA . ASP A 1 125 ? -2.966 11.774 -0.144 1.00 73.31 125 ASP A CA 1
ATOM 1057 C C . ASP A 1 125 ? -2.470 11.442 -1.566 1.00 73.31 125 ASP A C 1
ATOM 1059 O O . ASP A 1 125 ? -1.615 12.136 -2.116 1.00 73.31 125 ASP A O 1
ATOM 1063 N N . SER A 1 126 ? -2.980 10.365 -2.172 1.00 68.69 126 SER A N 1
ATOM 1064 C CA . SER A 1 126 ? -2.585 9.908 -3.506 1.00 68.69 126 SER A CA 1
ATOM 1065 C C . SER A 1 126 ? -3.772 9.352 -4.289 1.00 68.69 126 SER A C 1
ATOM 1067 O O . SER A 1 126 ? -4.789 8.962 -3.719 1.00 68.69 126 SER A O 1
ATOM 1069 N N . LYS A 1 127 ? -3.637 9.336 -5.617 1.00 69.38 127 LYS A N 1
ATOM 1070 C CA . LYS A 1 127 ? -4.627 8.764 -6.536 1.00 69.38 127 LYS A CA 1
ATOM 1071 C C . LYS A 1 127 ? -4.363 7.278 -6.743 1.00 69.38 127 LYS A C 1
ATOM 1073 O O . LYS A 1 127 ? -3.252 6.804 -6.525 1.00 69.38 127 LYS A O 1
ATOM 1078 N N . GLY A 1 128 ? -5.360 6.551 -7.241 1.00 70.19 128 GLY A N 1
ATOM 1079 C CA . GLY A 1 128 ? -5.179 5.133 -7.557 1.00 70.19 128 GLY A CA 1
ATOM 1080 C C . GLY A 1 128 ? -5.390 4.202 -6.359 1.00 70.19 128 GLY A C 1
ATOM 1081 O O . GLY A 1 128 ? -4.828 3.109 -6.332 1.00 70.19 128 GLY A O 1
ATOM 1082 N N . ILE A 1 129 ? -6.153 4.633 -5.350 1.00 74.00 129 ILE A N 1
ATOM 1083 C CA . ILE A 1 129 ? -6.410 3.842 -4.144 1.00 74.00 129 ILE A CA 1
ATOM 1084 C C . ILE A 1 129 ? -7.742 3.116 -4.260 1.00 74.00 129 ILE A C 1
ATOM 1086 O O . ILE A 1 129 ? -8.762 3.705 -4.616 1.00 74.00 129 ILE A O 1
ATOM 1090 N N . THR A 1 130 ? -7.733 1.843 -3.877 1.00 77.81 130 THR A N 1
ATOM 1091 C CA . THR A 1 130 ? -8.953 1.080 -3.601 1.00 77.81 130 THR A CA 1
ATOM 1092 C C . THR A 1 130 ? -9.071 0.843 -2.100 1.00 77.81 130 THR A C 1
ATOM 1094 O O . THR A 1 130 ? -8.083 0.529 -1.435 1.00 77.81 130 THR A O 1
ATOM 1097 N N . ALA A 1 131 ? -10.275 0.996 -1.551 1.00 82.06 131 ALA A N 1
ATOM 1098 C CA . ALA A 1 131 ? -10.543 0.785 -0.133 1.00 82.06 131 ALA A CA 1
ATOM 1099 C C . ALA A 1 131 ? -11.459 -0.428 0.055 1.00 82.06 131 ALA A C 1
ATOM 1101 O O . ALA A 1 131 ? -12.538 -0.504 -0.527 1.00 82.06 131 ALA A O 1
ATOM 1102 N N . THR A 1 132 ? -11.042 -1.379 0.889 1.00 84.50 132 THR A N 1
ATOM 1103 C CA . THR A 1 132 ? -11.859 -2.537 1.272 1.00 84.50 132 THR A CA 1
ATOM 1104 C C . THR A 1 132 ? -12.237 -2.428 2.740 1.00 84.50 132 THR A C 1
ATOM 1106 O O . THR A 1 132 ? -11.358 -2.456 3.600 1.00 84.50 132 THR A O 1
ATOM 1109 N N . LYS A 1 133 ? -13.537 -2.334 3.037 1.00 83.25 133 LYS A N 1
ATOM 1110 C CA . LYS A 1 133 ? -14.051 -2.345 4.413 1.00 83.25 133 LYS A CA 1
ATOM 1111 C C . LYS A 1 133 ? -13.891 -3.732 5.030 1.00 83.25 133 LYS A C 1
ATOM 1113 O O . LYS A 1 133 ? -14.268 -4.737 4.428 1.00 83.25 133 LYS A O 1
ATOM 1118 N N . LYS A 1 134 ? -13.352 -3.777 6.243 1.00 82.06 134 LYS A N 1
ATOM 1119 C CA . LYS A 1 134 ? -13.190 -4.967 7.076 1.00 82.06 134 LYS A CA 1
ATOM 1120 C C . LYS A 1 134 ? -14.058 -4.794 8.316 1.00 82.06 134 LYS A C 1
ATOM 1122 O O . LYS A 1 134 ? -13.867 -3.874 9.108 1.00 82.06 134 LYS A O 1
ATOM 1127 N N . TYR A 1 135 ? -15.051 -5.662 8.455 1.00 70.94 135 TYR A N 1
ATOM 1128 C CA . TYR A 1 135 ? -15.955 -5.632 9.597 1.00 70.94 135 TYR A CA 1
ATOM 1129 C C . TYR A 1 135 ? -15.356 -6.428 10.757 1.00 70.94 135 TYR A C 1
ATOM 1131 O O . TYR A 1 135 ? -14.994 -7.590 10.586 1.00 70.94 135 TYR A O 1
ATOM 1139 N N . GLY A 1 136 ? -15.270 -5.794 11.927 1.00 63.69 136 GLY A N 1
ATOM 1140 C CA . GLY A 1 136 ? -15.200 -6.496 13.209 1.00 63.69 136 GLY A CA 1
ATOM 1141 C C . GLY A 1 136 ? -16.604 -6.813 13.731 1.00 63.69 136 GLY A C 1
ATOM 1142 O O . GLY A 1 136 ? -17.576 -6.795 12.971 1.00 63.69 136 GLY A O 1
ATOM 1143 N N . SER A 1 137 ? -16.733 -7.058 15.037 1.00 67.81 137 SER A N 1
ATOM 1144 C CA . SER A 1 137 ? -18.051 -7.213 15.661 1.00 67.81 137 SER A CA 1
ATOM 1145 C C . SER A 1 137 ? -18.953 -5.991 15.399 1.00 67.81 137 SER A C 1
ATOM 1147 O O . SER A 1 137 ? -18.489 -4.853 15.521 1.00 67.81 137 SER A O 1
ATOM 1149 N N . PRO A 1 138 ? -20.257 -6.188 15.116 1.00 69.25 138 PRO A N 1
ATOM 1150 C CA . PRO A 1 138 ? -21.246 -5.109 15.019 1.00 69.25 138 PRO A CA 1
ATOM 1151 C C . PRO A 1 138 ? -21.350 -4.229 16.275 1.00 69.25 138 PRO A C 1
ATOM 1153 O O . PRO A 1 138 ? -21.896 -3.130 16.218 1.00 69.25 138 PRO A O 1
ATOM 1156 N N . THR A 1 139 ? -20.843 -4.701 17.417 1.00 77.62 139 THR A N 1
ATOM 1157 C CA . THR A 1 139 ? -20.796 -3.949 18.679 1.00 77.62 139 THR A CA 1
ATOM 1158 C C . THR A 1 139 ? -19.482 -3.196 18.872 1.00 77.62 139 THR A C 1
ATOM 1160 O O . THR A 1 139 ? -19.224 -2.695 19.964 1.00 77.62 139 THR A O 1
ATOM 1163 N N . SER A 1 140 ? -18.620 -3.145 17.857 1.00 83.94 140 SER A N 1
ATOM 1164 C CA . SER A 1 140 ? -17.368 -2.402 17.911 1.00 83.9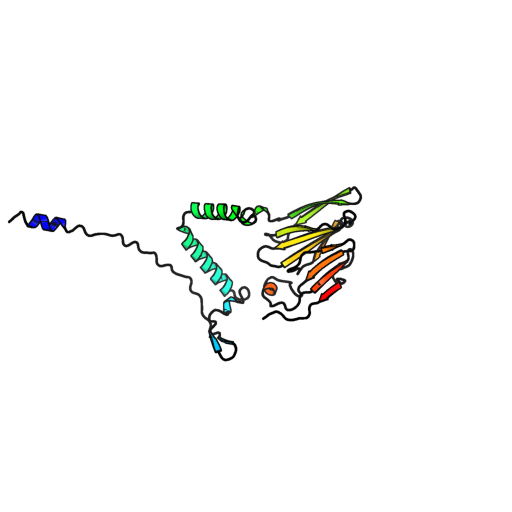4 140 SER A CA 1
ATOM 1165 C C . SER A 1 140 ? -17.582 -0.947 17.476 1.00 83.94 140 SER A C 1
ATOM 1167 O O . SER A 1 140 ? -18.202 -0.697 16.434 1.00 83.94 140 SER A O 1
ATOM 1169 N N . PRO A 1 141 ? -17.038 0.037 18.217 1.00 89.19 141 PRO A N 1
ATOM 1170 C CA . PRO A 1 141 ? -17.003 1.423 17.766 1.00 89.19 141 PRO A CA 1
ATOM 1171 C C . PRO A 1 141 ? -15.966 1.650 16.653 1.00 89.19 141 PRO A C 1
ATOM 1173 O O . PRO A 1 141 ? -15.812 2.794 16.221 1.00 89.19 141 PRO A O 1
ATOM 1176 N N . TYR A 1 142 ? -15.244 0.613 16.216 1.00 91.38 142 TYR A N 1
ATOM 1177 C CA . TYR A 1 142 ? -14.177 0.712 15.227 1.00 91.38 142 TYR A CA 1
ATOM 1178 C C . TYR A 1 142 ? -14.612 0.196 13.862 1.00 91.38 142 TYR A C 1
ATOM 1180 O O . TYR A 1 142 ? -15.223 -0.868 13.746 1.00 91.38 142 TYR A O 1
ATOM 1188 N N . VAL A 1 143 ? -14.223 0.927 12.821 1.00 90.19 143 VAL A N 1
ATOM 1189 C CA . VAL A 1 143 ? -14.338 0.488 11.427 1.00 90.19 143 VAL A CA 1
ATOM 1190 C C . VAL A 1 143 ? -12.944 0.398 10.843 1.00 90.19 143 VAL A C 1
ATOM 1192 O O . VAL A 1 143 ? -12.169 1.344 10.959 1.00 90.19 143 VAL A O 1
ATOM 1195 N N . VAL A 1 144 ? -12.618 -0.728 10.219 1.00 91.56 144 VAL A N 1
ATOM 1196 C CA . VAL A 1 144 ? -11.286 -0.969 9.667 1.00 91.56 144 VAL A CA 1
ATOM 1197 C C . VAL A 1 144 ? -11.379 -1.015 8.149 1.00 91.56 144 VAL A C 1
ATOM 1199 O O . VAL A 1 144 ? -12.283 -1.636 7.596 1.00 91.56 144 VAL A O 1
ATOM 1202 N N . TYR A 1 145 ? -10.441 -0.375 7.463 1.00 89.31 145 TYR A N 1
ATOM 1203 C CA . TYR A 1 145 ? -10.277 -0.457 6.017 1.00 89.31 145 TYR A CA 1
ATOM 1204 C C . TYR A 1 145 ? -8.870 -0.914 5.682 1.00 89.31 145 TYR A C 1
ATOM 1206 O O . TYR A 1 145 ? -7.906 -0.523 6.336 1.00 89.31 145 TYR A O 1
ATOM 1214 N N . THR A 1 146 ? -8.755 -1.690 4.613 1.00 88.12 146 THR A N 1
ATOM 1215 C CA . THR A 1 146 ? -7.486 -1.912 3.923 1.00 88.12 146 THR A CA 1
ATOM 1216 C C . THR A 1 146 ? -7.464 -1.038 2.678 1.00 88.12 146 THR A C 1
ATOM 1218 O O . THR A 1 146 ? -8.345 -1.158 1.825 1.00 88.12 146 THR A O 1
ATOM 1221 N N . LEU A 1 147 ? -6.469 -0.162 2.581 1.00 86.12 147 LEU A N 1
ATOM 1222 C CA . LEU A 1 147 ? -6.230 0.710 1.438 1.00 86.12 147 LEU A CA 1
ATOM 1223 C C . LEU A 1 147 ? -5.138 0.087 0.575 1.00 86.12 147 LEU A C 1
ATOM 1225 O O . LEU A 1 147 ? -4.029 -0.127 1.062 1.00 86.12 147 LEU A O 1
ATOM 1229 N N . LYS A 1 148 ? -5.439 -0.218 -0.688 1.00 80.94 148 LYS A N 1
ATOM 1230 C CA . LYS A 1 148 ? -4.459 -0.748 -1.643 1.00 80.94 148 LYS A CA 1
ATOM 1231 C C . LYS A 1 148 ? -4.097 0.310 -2.668 1.00 80.94 148 LYS A C 1
ATOM 1233 O O . LYS A 1 148 ? -4.988 0.868 -3.311 1.00 80.94 148 LYS A O 1
ATOM 1238 N N . PHE A 1 149 ? -2.798 0.521 -2.839 1.00 76.31 149 PHE A N 1
ATOM 1239 C CA . PHE A 1 149 ? -2.237 1.472 -3.790 1.00 76.31 149 PHE A CA 1
ATOM 1240 C C . PHE A 1 149 ? -1.927 0.757 -5.100 1.00 76.31 149 PHE A C 1
ATOM 1242 O O . PHE A 1 149 ? -1.286 -0.298 -5.103 1.00 76.31 149 PHE A O 1
ATOM 1249 N N . TYR A 1 150 ? -2.391 1.324 -6.212 1.00 67.00 150 TYR A N 1
ATOM 1250 C CA . TYR A 1 150 ? -2.111 0.797 -7.543 1.00 67.00 150 TYR A CA 1
ATOM 1251 C C . TYR A 1 150 ? -0.595 0.676 -7.785 1.00 67.00 150 TYR A C 1
ATOM 1253 O O . TYR A 1 150 ? 0.179 1.528 -7.353 1.00 67.00 150 TYR A O 1
ATOM 1261 N N . ASN A 1 151 ? -0.180 -0.387 -8.482 1.00 66.25 151 ASN A N 1
ATOM 1262 C CA . ASN A 1 151 ? 1.219 -0.735 -8.785 1.00 66.25 151 ASN A CA 1
ATOM 1263 C C . ASN A 1 151 ? 2.110 -1.114 -7.592 1.00 66.25 151 ASN A C 1
ATOM 1265 O O . ASN A 1 151 ? 3.331 -1.138 -7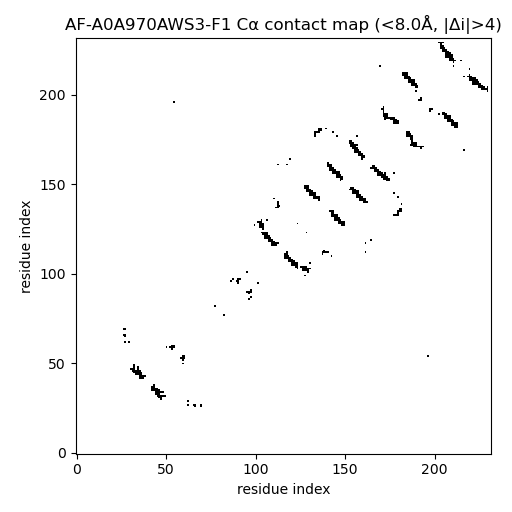.735 1.00 66.25 151 ASN A O 1
ATOM 1269 N N . THR A 1 152 ? 1.538 -1.438 -6.429 1.00 70.25 152 THR A N 1
ATOM 1270 C CA . THR A 1 152 ? 2.332 -1.907 -5.287 1.00 70.25 152 THR A CA 1
ATOM 1271 C C . THR A 1 152 ? 1.686 -3.112 -4.603 1.00 70.25 152 THR A C 1
ATOM 1273 O O . THR A 1 152 ? 0.463 -3.222 -4.545 1.00 70.25 152 THR A O 1
ATOM 1276 N N . ASP A 1 153 ? 2.508 -3.987 -4.020 1.00 73.56 153 ASP A N 1
ATOM 1277 C CA . ASP A 1 153 ? 2.041 -5.047 -3.110 1.00 73.56 153 ASP A CA 1
ATOM 1278 C C . ASP A 1 153 ? 1.677 -4.514 -1.711 1.00 73.56 153 ASP A C 1
ATOM 1280 O O . ASP A 1 153 ? 1.268 -5.281 -0.832 1.00 73.56 153 ASP A O 1
ATOM 1284 N N . TYR A 1 154 ? 1.888 -3.218 -1.475 1.00 77.56 154 TYR A N 1
ATOM 1285 C CA . TYR A 1 154 ? 1.720 -2.582 -0.181 1.00 77.56 154 TYR A CA 1
ATOM 1286 C C . TYR A 1 154 ? 0.300 -2.080 0.017 1.00 77.56 154 TYR A C 1
ATOM 1288 O O . TYR A 1 154 ? -0.465 -1.785 -0.906 1.00 77.56 154 TYR A O 1
ATOM 1296 N N . SER A 1 155 ? -0.072 -2.018 1.280 1.00 83.31 155 SER A N 1
ATOM 1297 C CA . SER A 1 155 ? -1.355 -1.539 1.740 1.00 83.31 155 SER A CA 1
ATOM 1298 C C . SER A 1 155 ? -1.171 -0.727 3.013 1.00 83.31 155 SER A C 1
ATOM 1300 O O . SER A 1 155 ? -0.185 -0.866 3.741 1.00 83.31 155 SER A O 1
ATOM 1302 N N . GLU A 1 156 ? -2.156 0.110 3.291 1.00 87.00 156 GLU A N 1
ATOM 1303 C CA . GLU A 1 156 ? -2.320 0.751 4.588 1.00 87.00 156 GLU A CA 1
ATOM 1304 C C . GLU A 1 156 ? -3.566 0.186 5.275 1.00 87.00 156 GLU A C 1
ATOM 1306 O O . GLU A 1 156 ? -4.535 -0.206 4.617 1.00 87.00 156 GLU A O 1
ATOM 1311 N N . VAL A 1 157 ? -3.555 0.152 6.607 1.00 90.31 157 VAL A N 1
ATOM 1312 C CA . VAL A 1 157 ? -4.754 -0.115 7.408 1.00 90.31 157 VAL A CA 1
ATOM 1313 C C . VAL A 1 157 ? -5.226 1.192 8.009 1.00 90.31 157 VAL A C 1
ATOM 1315 O O . VAL A 1 157 ? -4.471 1.876 8.696 1.00 90.31 157 VAL A O 1
ATOM 1318 N N . LEU A 1 158 ? -6.482 1.534 7.752 1.00 91.19 158 LEU A N 1
ATOM 1319 C CA . LEU A 1 158 ? -7.131 2.720 8.285 1.00 91.19 158 LEU A CA 1
ATOM 1320 C C . LEU A 1 158 ? -8.178 2.284 9.312 1.00 91.19 158 LEU A C 1
ATOM 1322 O O . LEU A 1 158 ? -9.105 1.552 8.974 1.00 91.19 158 LEU A O 1
ATOM 1326 N N . ILE A 1 159 ? -8.037 2.726 10.558 1.00 92.75 159 ILE A N 1
ATOM 1327 C CA . ILE A 1 159 ? -8.953 2.405 11.657 1.00 92.75 159 ILE A CA 1
ATOM 1328 C C . ILE A 1 159 ? -9.684 3.683 12.057 1.00 92.75 159 ILE A C 1
ATOM 1330 O O . ILE A 1 159 ? -9.068 4.630 12.537 1.00 92.75 159 ILE A O 1
ATOM 1334 N N . TYR A 1 160 ? -10.999 3.714 11.870 1.00 91.88 160 TYR A N 1
ATOM 1335 C CA . TYR A 1 160 ? -11.861 4.804 12.312 1.00 91.88 160 TYR A CA 1
ATOM 1336 C C . TYR A 1 160 ? -12.435 4.505 13.697 1.00 91.88 160 TYR A C 1
ATOM 1338 O O . TYR A 1 160 ? -13.150 3.517 13.860 1.00 91.88 160 TYR A O 1
ATOM 1346 N N . ASN A 1 161 ? -12.169 5.369 14.678 1.00 91.38 161 ASN A N 1
ATOM 1347 C CA . ASN A 1 161 ? -12.804 5.327 15.994 1.00 91.38 161 ASN A CA 1
ATOM 1348 C C . ASN A 1 161 ? -14.050 6.225 15.997 1.00 91.38 161 ASN A C 1
ATOM 1350 O O . ASN A 1 161 ? -13.935 7.449 15.994 1.00 91.38 161 ASN A O 1
ATOM 1354 N N . THR A 1 162 ? -15.250 5.644 16.056 1.00 87.69 162 THR A N 1
ATOM 1355 C CA . THR A 1 162 ? -16.513 6.412 16.047 1.00 87.69 162 THR A CA 1
ATOM 1356 C C . THR A 1 162 ? -16.718 7.287 17.286 1.00 87.69 162 THR A C 1
ATOM 1358 O O . THR A 1 162 ? -17.386 8.322 17.194 1.00 87.69 162 THR A O 1
ATOM 1361 N N . LYS A 1 163 ? -16.133 6.917 18.436 1.00 86.56 163 LYS A N 1
ATOM 1362 C CA . LYS A 1 163 ? -16.237 7.691 19.684 1.00 86.56 163 LYS A CA 1
ATOM 1363 C C . LYS A 1 163 ? -15.435 8.986 19.595 1.00 86.56 163 LYS A C 1
ATOM 1365 O O . LYS A 1 163 ? -15.949 10.051 19.922 1.00 86.56 163 LYS A O 1
ATOM 1370 N N . GLU A 1 164 ? -14.196 8.889 19.122 1.00 87.50 164 GLU A N 1
ATOM 1371 C CA . GLU A 1 164 ? -13.262 10.021 19.021 1.00 87.50 164 GLU A CA 1
ATOM 1372 C C . GLU A 1 164 ? -13.366 10.759 17.685 1.00 87.50 164 GLU A C 1
ATOM 1374 O O . GLU A 1 164 ? -12.931 11.901 17.568 1.00 87.50 164 GLU A O 1
ATOM 1379 N N . ARG A 1 165 ? -13.972 10.119 16.679 1.00 86.75 165 ARG A N 1
ATOM 1380 C CA . ARG A 1 165 ? -14.038 10.570 15.282 1.00 86.75 165 ARG A CA 1
ATOM 1381 C C . ARG A 1 165 ? -12.658 10.799 14.669 1.00 86.75 165 ARG A C 1
ATOM 1383 O O . ARG A 1 165 ? -12.485 11.689 13.839 1.00 86.75 165 ARG A O 1
ATOM 1390 N N . LEU A 1 166 ? -11.694 9.979 15.072 1.00 89.44 166 LEU A N 1
ATOM 1391 C CA . LEU A 1 166 ? -10.319 10.030 14.600 1.00 89.44 166 LEU A CA 1
ATOM 1392 C C . LEU A 1 166 ? -9.969 8.773 13.817 1.00 89.44 166 LEU A C 1
ATOM 1394 O O . LEU A 1 166 ? -10.509 7.690 14.057 1.00 89.44 166 LEU A O 1
ATOM 1398 N N . PHE A 1 167 ? -9.046 8.953 12.881 1.00 90.25 167 PHE A N 1
ATOM 1399 C CA . PHE A 1 167 ? -8.446 7.871 12.128 1.00 90.25 167 PHE A CA 1
ATOM 1400 C C . PHE A 1 167 ? -7.057 7.567 12.668 1.00 90.25 167 PHE A C 1
ATOM 1402 O O . PHE A 1 167 ? -6.257 8.475 12.889 1.00 90.25 167 PHE A O 1
ATOM 1409 N N . LEU A 1 168 ? -6.763 6.281 12.796 1.00 92.12 168 LEU A N 1
ATOM 1410 C CA . LEU A 1 168 ? -5.416 5.768 12.953 1.00 92.12 168 LEU A CA 1
ATOM 1411 C C . LEU A 1 168 ? -4.986 5.093 11.650 1.00 92.12 168 LEU A C 1
ATOM 1413 O O . LEU A 1 168 ? -5.763 4.349 11.050 1.00 92.12 168 LEU A O 1
ATOM 1417 N N . LYS A 1 169 ? -3.749 5.350 11.220 1.00 90.62 169 LYS A N 1
ATOM 1418 C CA . LYS A 1 169 ? -3.188 4.813 9.980 1.00 90.62 169 LYS A CA 1
ATOM 1419 C C . LYS A 1 169 ? -1.977 3.936 10.271 1.00 90.62 169 LYS A C 1
ATOM 1421 O O . LYS A 1 169 ? -1.029 4.393 10.903 1.00 90.62 169 LYS A O 1
ATOM 1426 N N . ILE A 1 170 ? -2.002 2.705 9.774 1.00 89.00 170 ILE A N 1
ATOM 1427 C CA . ILE A 1 170 ? -0.898 1.746 9.850 1.00 89.00 170 ILE A CA 1
ATOM 1428 C C . ILE A 1 170 ? -0.318 1.585 8.446 1.00 89.00 170 ILE A C 1
ATOM 1430 O O . ILE A 1 170 ? -0.998 1.091 7.548 1.00 89.00 170 ILE A O 1
ATOM 1434 N N . ALA A 1 171 ? 0.932 2.004 8.262 1.00 84.62 171 ALA A N 1
ATOM 1435 C CA . ALA A 1 171 ? 1.660 1.873 7.003 1.00 84.62 171 ALA A CA 1
ATOM 1436 C C . ALA A 1 171 ? 2.535 0.608 6.962 1.00 84.62 171 ALA A C 1
ATOM 1438 O O . ALA A 1 171 ? 2.829 0.001 7.996 1.00 84.62 171 ALA A O 1
ATOM 1439 N N . GLY A 1 172 ? 2.977 0.233 5.757 1.00 78.00 172 GLY A N 1
ATOM 1440 C CA . GLY A 1 172 ? 3.913 -0.878 5.549 1.00 78.00 172 GLY A CA 1
ATOM 1441 C C . GLY A 1 172 ? 3.281 -2.269 5.672 1.00 78.00 172 GLY A C 1
ATOM 1442 O O . GLY A 1 172 ? 3.979 -3.232 5.998 1.00 78.00 172 GLY A O 1
ATOM 1443 N N . VAL A 1 173 ? 1.970 -2.389 5.428 1.00 85.19 173 VAL A N 1
ATOM 1444 C CA . VAL A 1 173 ? 1.269 -3.681 5.415 1.00 85.19 173 VAL A CA 1
ATOM 1445 C C . VAL A 1 173 ? 1.437 -4.339 4.048 1.00 85.19 173 VAL A C 1
ATOM 1447 O O . VAL A 1 173 ? 1.294 -3.673 3.027 1.00 85.19 173 VAL A O 1
ATOM 1450 N N . ARG A 1 174 ? 1.774 -5.633 3.991 1.00 78.75 174 ARG A N 1
ATOM 1451 C CA . ARG A 1 174 ? 2.074 -6.323 2.717 1.00 78.75 174 ARG A CA 1
ATOM 1452 C C . ARG A 1 174 ? 1.729 -7.811 2.762 1.00 78.75 174 ARG A C 1
ATOM 1454 O O . ARG A 1 174 ? 2.014 -8.470 3.753 1.00 78.75 174 ARG A O 1
ATOM 1461 N N . LEU A 1 175 ? 1.223 -8.369 1.660 1.00 62.81 175 LEU A N 1
ATOM 1462 C CA . LEU A 1 175 ? 1.027 -9.816 1.414 1.00 62.81 175 LEU A CA 1
ATOM 1463 C C . LEU A 1 175 ? -0.032 -10.568 2.246 1.00 62.81 175 LEU A C 1
ATOM 1465 O O . LEU A 1 175 ? -0.294 -11.724 1.917 1.00 62.81 175 LEU A O 1
ATOM 1469 N N . SER A 1 176 ? -0.668 -9.986 3.267 1.00 63.91 176 SER A N 1
ATOM 1470 C CA . SER A 1 176 ? -1.737 -10.678 4.007 1.00 63.91 176 SER A CA 1
ATOM 1471 C C . SER A 1 176 ? -3.019 -9.862 4.111 1.00 63.91 176 SER A C 1
ATOM 1473 O O . SER A 1 176 ? -3.031 -8.640 3.944 1.00 63.91 176 SER A O 1
ATOM 1475 N N . ASP A 1 177 ? -4.120 -10.581 4.324 1.00 71.19 177 ASP A N 1
ATOM 1476 C CA . ASP A 1 177 ? -5.398 -9.962 4.624 1.00 71.19 177 ASP A CA 1
ATOM 1477 C C . ASP A 1 177 ? -5.422 -9.465 6.073 1.00 71.19 177 ASP A C 1
ATOM 1479 O O . ASP A 1 177 ? -4.872 -10.097 6.976 1.00 71.19 177 ASP A O 1
ATOM 1483 N N . VAL A 1 178 ? -6.087 -8.339 6.295 1.00 88.56 178 VAL A N 1
ATOM 1484 C CA . VAL A 1 178 ? -6.252 -7.758 7.628 1.00 88.56 178 VAL A CA 1
ATOM 1485 C C . VAL A 1 178 ? -7.365 -8.503 8.354 1.00 88.56 178 VAL A C 1
ATOM 1487 O O . VAL A 1 178 ? -8.493 -8.557 7.858 1.00 88.56 178 VAL A O 1
ATOM 1490 N N . GLN A 1 179 ? -7.064 -9.053 9.531 1.00 90.81 179 GLN A N 1
ATOM 1491 C CA . GLN A 1 179 ? -8.039 -9.778 10.348 1.00 90.81 179 GLN A CA 1
ATOM 1492 C C . GLN A 1 179 ? -8.460 -8.943 11.550 1.00 90.81 179 GLN A C 1
ATOM 1494 O O . GLN A 1 179 ? -7.632 -8.569 12.380 1.00 90.81 179 GLN A O 1
ATOM 1499 N N . VAL A 1 180 ? -9.757 -8.662 11.650 1.00 91.44 180 VAL A N 1
ATOM 1500 C CA . VAL A 1 180 ? -10.331 -7.836 12.717 1.00 91.44 180 VAL A CA 1
ATOM 1501 C C . VAL A 1 180 ? -10.968 -8.735 13.769 1.00 91.44 180 VAL A C 1
ATOM 1503 O O . VAL A 1 180 ? -11.752 -9.623 13.443 1.00 91.44 180 VAL A O 1
ATOM 1506 N N . ILE A 1 181 ? -10.659 -8.472 15.035 1.00 90.19 181 ILE A N 1
ATOM 1507 C CA . ILE A 1 181 ? -11.303 -9.083 16.200 1.00 90.19 181 ILE A CA 1
ATOM 1508 C C . ILE A 1 181 ? -11.799 -7.987 17.148 1.00 90.19 181 ILE A C 1
ATOM 1510 O O . ILE A 1 181 ? -11.456 -6.817 16.994 1.00 90.19 181 ILE A O 1
ATOM 1514 N N . ASP A 1 182 ? -12.585 -8.352 18.158 1.00 88.12 182 ASP A N 1
ATOM 1515 C CA . ASP A 1 182 ? -13.230 -7.382 19.058 1.00 88.12 182 ASP A CA 1
ATOM 1516 C C . ASP A 1 182 ? -12.249 -6.420 19.738 1.00 88.12 182 ASP A C 1
ATOM 1518 O O . ASP A 1 182 ? -12.573 -5.257 19.963 1.00 88.12 182 ASP A O 1
ATOM 1522 N N . GLN A 1 183 ? -11.043 -6.900 20.046 1.00 90.56 183 GLN A N 1
ATOM 1523 C CA . GLN A 1 183 ? -10.038 -6.142 20.789 1.00 90.56 183 GLN A CA 1
ATOM 1524 C C . GLN A 1 183 ? -8.981 -5.464 19.899 1.00 90.56 183 GLN A C 1
ATOM 1526 O O . GLN A 1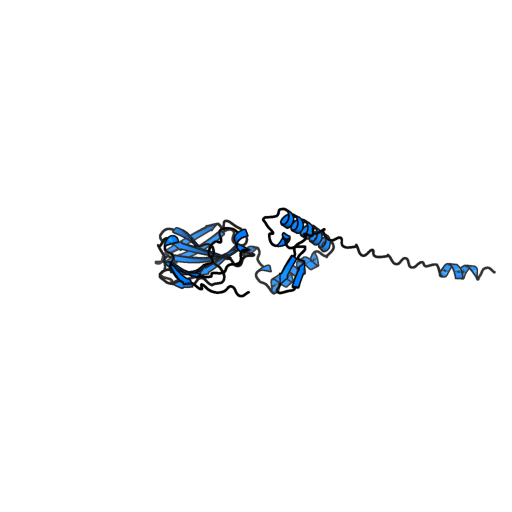 183 ? -8.133 -4.742 20.422 1.00 90.56 183 GLN A O 1
ATOM 1531 N N . GLY A 1 184 ? -8.981 -5.708 18.584 1.00 92.88 184 GLY A N 1
ATOM 1532 C CA . GLY A 1 184 ? -7.958 -5.153 17.703 1.00 92.88 184 GLY A CA 1
ATOM 1533 C C . GLY A 1 184 ? -7.852 -5.813 16.334 1.00 92.88 184 GLY A C 1
ATOM 1534 O O . GLY A 1 184 ? -8.783 -6.450 15.843 1.00 92.88 184 GLY A O 1
ATOM 1535 N N . VAL A 1 185 ? -6.691 -5.650 15.709 1.00 93.88 185 VAL A N 1
ATOM 1536 C CA . VAL A 1 185 ? -6.451 -6.026 14.316 1.00 93.88 185 VAL A CA 1
ATOM 1537 C C . VAL A 1 185 ? -5.120 -6.756 14.179 1.00 93.88 185 VAL A C 1
ATOM 1539 O O . VAL A 1 185 ? -4.088 -6.257 14.622 1.00 93.88 185 VAL A O 1
ATOM 1542 N N . PHE A 1 186 ? -5.136 -7.911 13.517 1.00 93.19 186 PHE A N 1
ATOM 1543 C CA . PHE A 1 186 ? -3.928 -8.578 13.041 1.00 93.19 186 PHE A CA 1
ATOM 1544 C C . PHE A 1 186 ? -3.605 -8.143 11.615 1.00 93.19 186 PHE A C 1
ATOM 1546 O O . PHE A 1 186 ? -4.492 -8.070 10.758 1.00 93.19 186 PHE A O 1
ATOM 1553 N N . TYR A 1 187 ? -2.327 -7.895 11.353 1.00 91.25 187 TYR A N 1
ATOM 1554 C CA . TYR A 1 187 ? -1.844 -7.487 10.039 1.00 91.25 187 TYR A CA 1
ATOM 1555 C C . TYR A 1 187 ? -0.412 -7.976 9.815 1.00 91.25 187 TYR A C 1
ATOM 1557 O O . TYR A 1 187 ? 0.343 -8.159 10.767 1.00 91.25 187 TYR A O 1
ATOM 1565 N N . SER A 1 188 ? -0.026 -8.212 8.561 1.00 88.69 188 SER A N 1
ATOM 1566 C CA . SER A 1 188 ? 1.375 -8.475 8.227 1.00 88.69 188 SER A CA 1
ATOM 1567 C C . SER A 1 188 ? 2.127 -7.173 8.007 1.00 88.69 188 SER A C 1
ATOM 1569 O O . SER A 1 188 ? 1.627 -6.263 7.349 1.00 88.69 188 SER A O 1
ATOM 1571 N N . LYS A 1 189 ? 3.350 -7.090 8.512 1.00 84.50 189 LYS A N 1
ATOM 1572 C CA . LYS A 1 189 ? 4.211 -5.926 8.351 1.00 84.50 189 LYS A CA 1
ATOM 1573 C C . LYS A 1 189 ? 5.568 -6.345 7.827 1.00 84.50 189 LYS A C 1
ATOM 1575 O O . LYS A 1 189 ? 6.122 -7.370 8.229 1.00 84.50 189 LYS A O 1
ATOM 1580 N N . ILE A 1 190 ? 6.103 -5.500 6.960 1.00 77.19 190 ILE A N 1
ATOM 1581 C CA . ILE A 1 190 ? 7.511 -5.516 6.603 1.00 77.19 190 ILE A CA 1
ATOM 1582 C C . ILE A 1 190 ? 8.160 -4.277 7.216 1.00 77.19 190 ILE A C 1
ATOM 1584 O O . ILE A 1 190 ? 7.619 -3.173 7.132 1.00 77.19 190 ILE A O 1
ATOM 1588 N N . ASP A 1 191 ? 9.301 -4.473 7.871 1.00 71.50 191 ASP A N 1
ATOM 1589 C CA . ASP A 1 191 ? 10.039 -3.379 8.496 1.00 71.50 191 ASP A CA 1
ATOM 1590 C C . ASP A 1 191 ? 10.601 -2.418 7.430 1.00 71.50 191 ASP A C 1
ATOM 1592 O O . ASP A 1 191 ? 11.018 -2.841 6.353 1.00 71.50 191 ASP A O 1
ATOM 1596 N N . ASN A 1 192 ? 10.674 -1.126 7.769 1.00 63.56 192 ASN A N 1
ATOM 1597 C CA . ASN A 1 192 ? 11.369 -0.086 6.995 1.00 63.56 192 ASN A CA 1
ATOM 1598 C C . ASN A 1 192 ? 10.864 0.120 5.554 1.00 63.56 192 ASN A C 1
ATOM 1600 O O . ASN A 1 192 ? 11.652 0.103 4.612 1.00 63.56 192 ASN A O 1
ATOM 1604 N N . ILE A 1 193 ? 9.556 0.337 5.386 1.00 61.44 193 ILE A N 1
ATOM 1605 C CA . ILE A 1 193 ? 9.009 0.966 4.176 1.00 61.44 193 ILE A CA 1
ATOM 1606 C C . ILE A 1 193 ? 8.448 2.330 4.552 1.00 61.44 193 ILE A C 1
ATOM 1608 O O . ILE A 1 193 ? 7.318 2.451 5.023 1.00 61.44 193 ILE A O 1
ATOM 1612 N N . ASN A 1 194 ? 9.267 3.353 4.355 1.00 53.09 194 ASN A N 1
ATOM 1613 C CA . ASN A 1 194 ? 8.902 4.756 4.502 1.00 53.09 194 ASN A CA 1
ATOM 1614 C C . ASN A 1 194 ? 8.911 5.495 3.151 1.00 53.09 194 ASN A C 1
ATOM 1616 O O . ASN A 1 194 ? 8.495 6.651 3.094 1.00 53.09 194 ASN A O 1
ATOM 1620 N N . SER A 1 195 ? 9.376 4.859 2.067 1.00 53.06 195 SER A N 1
ATOM 1621 C CA . SER A 1 195 ? 9.357 5.417 0.708 1.00 53.06 195 SER A CA 1
ATOM 1622 C C . SER A 1 195 ? 9.246 4.339 -0.378 1.00 53.06 195 SER A C 1
ATOM 1624 O O . SER A 1 195 ? 9.508 3.159 -0.139 1.00 53.06 195 SER A O 1
ATOM 1626 N N . PHE A 1 196 ? 8.881 4.763 -1.592 1.00 50.59 196 PHE A N 1
ATOM 1627 C CA . PHE A 1 196 ? 8.801 3.896 -2.770 1.00 50.59 196 PHE A CA 1
ATOM 1628 C C . PHE A 1 196 ? 10.158 3.268 -3.140 1.00 50.59 196 PHE A C 1
ATOM 1630 O O . PHE A 1 196 ? 10.199 2.096 -3.496 1.00 50.59 196 PHE A O 1
ATOM 1637 N N . GLU A 1 197 ? 11.280 3.975 -2.955 1.00 54.69 197 GLU A N 1
ATOM 1638 C CA . GLU A 1 197 ? 12.633 3.415 -3.142 1.00 54.69 197 GLU A CA 1
ATOM 1639 C C . GLU A 1 197 ? 12.900 2.203 -2.237 1.00 54.69 197 GLU A C 1
ATOM 1641 O O . GLU A 1 197 ? 13.638 1.286 -2.602 1.00 54.69 197 GLU A O 1
ATOM 1646 N N . GLU A 1 198 ? 12.286 2.161 -1.050 1.00 59.22 198 GLU A N 1
ATOM 1647 C CA . GLU A 1 198 ? 12.419 1.016 -0.153 1.00 59.22 198 GLU A CA 1
ATOM 1648 C C . GLU A 1 198 ? 11.668 -0.206 -0.679 1.00 59.22 198 GLU A C 1
ATOM 1650 O O . GLU A 1 198 ? 12.104 -1.316 -0.398 1.00 59.22 198 GLU A O 1
ATOM 1655 N N . HIS A 1 199 ? 10.645 -0.042 -1.529 1.00 57.03 199 HIS A N 1
ATOM 1656 C CA . HIS A 1 199 ? 9.902 -1.153 -2.144 1.00 57.03 199 HIS A CA 1
ATOM 1657 C C . HIS A 1 199 ? 10.777 -2.064 -3.018 1.00 57.03 199 HIS A C 1
ATOM 1659 O O . HIS A 1 199 ? 10.440 -3.233 -3.204 1.00 57.03 199 HIS A O 1
ATOM 1665 N N . LEU A 1 200 ? 11.893 -1.545 -3.542 1.00 58.31 200 LEU A N 1
ATOM 1666 C CA . LEU A 1 200 ? 12.845 -2.292 -4.371 1.00 58.31 200 LEU A CA 1
ATOM 1667 C C . LEU A 1 200 ? 13.869 -3.081 -3.539 1.00 58.31 200 LEU A C 1
ATOM 1669 O O . LEU A 1 200 ? 14.610 -3.901 -4.082 1.00 58.31 200 LEU A O 1
ATOM 1673 N N . LYS A 1 201 ? 13.936 -2.854 -2.220 1.00 63.22 201 LYS A N 1
ATOM 1674 C CA . LYS A 1 201 ? 14.861 -3.578 -1.344 1.00 63.22 201 LYS A CA 1
ATOM 1675 C C . LYS A 1 201 ? 14.372 -5.013 -1.140 1.00 63.22 201 LYS A C 1
ATOM 1677 O O . LYS A 1 201 ? 13.183 -5.284 -0.989 1.00 63.22 201 LYS A O 1
ATOM 1682 N N . LYS A 1 202 ? 15.310 -5.962 -1.084 1.00 61.81 202 LYS A N 1
ATOM 1683 C CA . LYS A 1 202 ? 15.008 -7.335 -0.669 1.00 61.81 202 LYS A CA 1
ATOM 1684 C C . LYS A 1 202 ? 14.594 -7.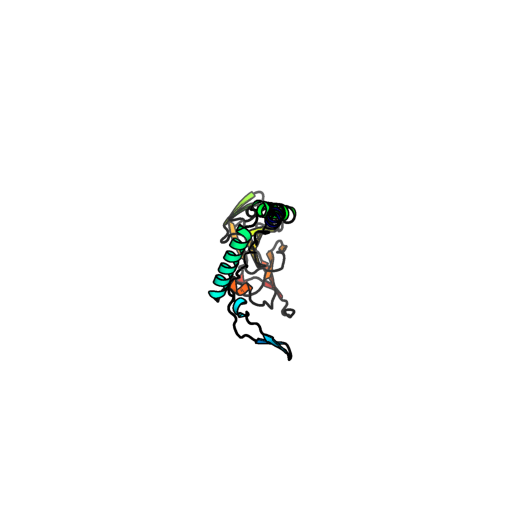324 0.801 1.00 61.81 202 LYS A C 1
ATOM 1686 O O . LYS A 1 202 ? 15.387 -6.963 1.666 1.00 61.81 202 LYS A O 1
ATOM 1691 N N . PHE A 1 203 ? 13.372 -7.760 1.079 1.00 64.88 203 PHE A N 1
ATOM 1692 C CA . PHE A 1 203 ? 12.875 -7.904 2.442 1.00 64.88 203 PHE A CA 1
ATOM 1693 C C . PHE A 1 203 ? 13.031 -9.349 2.899 1.00 64.88 203 PHE A C 1
ATOM 1695 O O . PHE A 1 203 ? 12.554 -10.274 2.241 1.00 64.88 203 PHE A O 1
ATOM 1702 N N . SER A 1 204 ? 13.733 -9.544 4.010 1.00 58.75 204 SER A N 1
ATOM 1703 C CA . SER A 1 204 ? 14.012 -10.862 4.587 1.00 58.75 204 SER A CA 1
ATOM 1704 C C . SER A 1 204 ? 13.077 -11.232 5.736 1.00 58.75 204 SER A C 1
ATOM 1706 O O . SER A 1 204 ? 13.098 -12.381 6.170 1.00 58.75 204 SER A O 1
ATOM 1708 N N . THR A 1 205 ? 12.264 -10.292 6.224 1.00 66.69 205 THR A N 1
ATOM 1709 C CA . THR A 1 205 ? 11.394 -10.495 7.383 1.00 66.69 205 THR A CA 1
ATOM 1710 C C . THR A 1 205 ? 9.955 -10.115 7.056 1.00 66.69 205 THR A C 1
ATOM 1712 O O . THR A 1 205 ? 9.669 -9.071 6.470 1.00 66.69 205 THR A O 1
ATOM 1715 N N . ASN A 1 206 ? 9.036 -10.999 7.432 1.00 77.38 206 ASN A N 1
ATOM 1716 C CA . ASN A 1 206 ? 7.607 -10.727 7.462 1.00 77.38 206 ASN A CA 1
ATOM 1717 C C . ASN A 1 206 ? 7.122 -11.037 8.877 1.00 77.38 206 ASN A C 1
ATOM 1719 O O . ASN A 1 206 ? 7.398 -12.121 9.403 1.00 77.38 206 ASN A O 1
ATOM 1723 N N . LYS A 1 207 ? 6.431 -10.079 9.491 1.00 85.88 207 LYS A N 1
ATOM 1724 C CA . LYS A 1 207 ? 5.913 -10.201 10.855 1.00 85.88 207 LYS A CA 1
ATOM 1725 C C . LYS A 1 207 ? 4.405 -10.153 10.823 1.00 85.88 207 LYS A C 1
ATOM 1727 O O . LYS A 1 207 ? 3.833 -9.319 10.131 1.00 85.88 207 LYS A O 1
ATOM 1732 N N . ILE A 1 208 ? 3.760 -11.007 11.603 1.00 89.75 208 ILE A N 1
ATOM 1733 C CA . ILE A 1 208 ? 2.360 -10.811 11.959 1.00 89.75 208 ILE A CA 1
ATOM 1734 C C . ILE A 1 208 ? 2.340 -9.962 13.218 1.00 89.75 208 ILE A C 1
ATOM 1736 O O . ILE A 1 208 ? 2.841 -10.374 14.262 1.00 89.75 208 ILE A O 1
ATOM 1740 N N . MET A 1 209 ? 1.766 -8.777 13.090 1.00 92.75 209 MET A N 1
ATOM 1741 C CA . MET A 1 209 ? 1.585 -7.807 14.154 1.00 92.75 209 MET A CA 1
ATOM 1742 C C . MET A 1 209 ? 0.150 -7.872 14.678 1.00 92.75 209 MET A C 1
ATOM 1744 O O . MET A 1 209 ? -0.772 -8.249 13.950 1.00 92.75 209 MET A O 1
ATOM 1748 N N . PHE A 1 210 ? -0.044 -7.454 15.924 1.00 94.62 210 PHE A N 1
ATOM 1749 C CA . PHE A 1 210 ? -1.346 -7.189 16.513 1.00 94.62 210 PHE A CA 1
ATOM 1750 C C . PHE A 1 210 ? -1.397 -5.758 17.042 1.00 94.62 210 PHE A C 1
ATOM 1752 O O . PHE A 1 210 ? -0.625 -5.389 17.928 1.00 94.62 210 PHE A O 1
ATOM 1759 N N . HIS A 1 211 ? -2.334 -4.977 16.512 1.00 95.06 211 HIS A N 1
ATOM 1760 C CA . HIS A 1 211 ? -2.684 -3.662 17.027 1.00 95.06 211 HIS A CA 1
ATOM 1761 C C . HIS A 1 211 ? -3.910 -3.786 17.929 1.00 95.06 211 HIS A C 1
ATOM 1763 O O . HIS A 1 211 ? -4.977 -4.207 17.471 1.00 95.06 211 HIS A O 1
ATOM 1769 N N . LYS A 1 212 ? -3.778 -3.405 19.201 1.00 95.19 212 LYS A N 1
ATOM 1770 C CA . LYS A 1 212 ? -4.905 -3.352 20.135 1.00 95.19 212 LYS A CA 1
ATOM 1771 C C . LYS A 1 212 ? -5.641 -2.025 19.961 1.00 95.19 212 LYS A C 1
ATOM 1773 O O . LYS A 1 212 ? -5.018 -0.973 19.920 1.00 95.19 212 LYS A O 1
ATOM 1778 N N . PHE A 1 213 ? -6.971 -2.049 19.910 1.00 92.12 213 PHE A N 1
ATOM 1779 C CA . PHE A 1 213 ? -7.723 -0.795 19.878 1.00 92.12 213 PHE A CA 1
ATOM 1780 C C . PHE A 1 213 ? -7.417 0.068 21.113 1.00 92.12 213 PHE A C 1
ATOM 1782 O O . PHE A 1 213 ? -7.205 -0.459 22.205 1.00 92.12 213 PHE A O 1
ATOM 1789 N N . GLU A 1 214 ? -7.414 1.391 20.922 1.00 90.25 214 GLU A N 1
ATOM 1790 C CA . GLU A 1 214 ? -7.074 2.414 21.932 1.00 90.25 214 GLU A CA 1
ATOM 1791 C C . GLU A 1 214 ? -5.588 2.472 22.339 1.00 90.25 214 GLU A C 1
ATOM 1793 O O . GLU A 1 214 ? -5.212 3.393 23.062 1.00 90.25 214 GLU A O 1
ATOM 1798 N N . SER A 1 215 ? -4.726 1.557 21.873 1.00 93.25 215 SER A N 1
ATOM 1799 C CA . SER A 1 215 ? -3.281 1.655 22.118 1.00 93.25 215 SER A CA 1
ATOM 1800 C C . SER A 1 215 ? -2.586 2.542 21.086 1.00 93.25 215 SER A C 1
ATOM 1802 O O . SER A 1 215 ? -3.089 2.787 19.987 1.00 93.25 215 SER A O 1
ATOM 1804 N N . SER A 1 216 ? -1.387 3.018 21.418 1.00 92.69 216 SER A N 1
ATOM 1805 C CA . SER A 1 216 ? -0.517 3.648 20.423 1.00 92.69 216 SER A CA 1
ATOM 1806 C C . SER A 1 216 ? 0.088 2.603 19.473 1.00 92.69 216 SER A C 1
ATOM 1808 O O . SER A 1 216 ? 0.248 1.442 19.846 1.00 92.69 216 SER A O 1
ATOM 1810 N N . LEU A 1 217 ? 0.493 3.010 18.261 1.00 90.62 217 LEU A N 1
ATOM 1811 C CA . LEU A 1 217 ? 1.199 2.116 17.321 1.00 90.62 217 LEU A CA 1
ATOM 1812 C C . LEU A 1 217 ? 2.544 1.615 17.859 1.00 90.62 217 LEU A C 1
ATOM 1814 O O . LEU A 1 217 ? 3.040 0.580 17.425 1.00 90.62 217 LEU A O 1
ATOM 1818 N N . SER A 1 218 ? 3.158 2.352 18.791 1.00 91.19 218 SER A N 1
ATOM 1819 C CA . SER A 1 218 ? 4.385 1.919 19.470 1.00 91.19 218 SER A CA 1
ATOM 1820 C C . SER A 1 218 ? 4.169 0.743 20.423 1.00 91.19 218 SER A C 1
ATOM 1822 O O . SER A 1 218 ? 5.144 0.136 20.853 1.00 91.19 218 SER A O 1
ATOM 1824 N N . GLU A 1 219 ? 2.918 0.426 20.758 1.00 94.75 219 GLU A N 1
ATOM 1825 C CA . GLU A 1 219 ? 2.549 -0.706 21.613 1.00 94.75 219 GLU A CA 1
ATOM 1826 C C . GLU A 1 219 ? 2.143 -1.951 20.807 1.00 94.75 219 GLU A C 1
ATOM 1828 O O . GLU A 1 219 ? 1.782 -2.969 21.403 1.00 94.75 219 GLU A O 1
ATOM 1833 N N . ASP A 1 220 ? 2.198 -1.889 19.472 1.00 93.88 220 ASP A N 1
ATOM 1834 C CA . ASP A 1 220 ? 1.857 -3.015 18.605 1.00 93.88 220 ASP A CA 1
ATOM 1835 C C . ASP A 1 220 ? 2.753 -4.223 18.893 1.00 93.88 220 ASP A C 1
ATOM 1837 O O . ASP A 1 220 ? 3.979 -4.130 18.991 1.00 93.88 220 ASP A O 1
ATOM 1841 N N . GLN A 1 221 ? 2.123 -5.389 19.007 1.00 94.38 221 GLN A N 1
ATOM 1842 C CA . GLN A 1 221 ? 2.794 -6.613 19.425 1.00 94.38 221 GLN A CA 1
ATOM 1843 C C . GLN A 1 221 ? 3.167 -7.464 18.221 1.00 94.38 221 GLN A C 1
ATOM 1845 O O . GLN A 1 221 ? 2.349 -7.688 17.332 1.00 94.38 221 GLN A O 1
ATOM 1850 N N . ILE A 1 222 ? 4.385 -8.000 18.220 1.00 92.62 222 ILE A N 1
ATOM 1851 C CA . ILE A 1 222 ? 4.774 -9.058 17.290 1.00 92.62 222 ILE A CA 1
ATOM 1852 C C . ILE A 1 222 ? 4.130 -10.361 17.778 1.00 92.62 222 ILE A C 1
ATOM 1854 O O . ILE A 1 222 ? 4.380 -10.809 18.895 1.00 92.62 222 ILE A O 1
ATOM 1858 N N . VAL A 1 223 ? 3.281 -10.956 16.946 1.00 91.56 223 VAL A N 1
ATOM 1859 C CA . VAL A 1 223 ? 2.565 -12.210 17.231 1.00 91.56 223 VAL A CA 1
ATOM 1860 C C . VAL A 1 223 ? 3.327 -13.395 16.660 1.00 91.56 223 VAL A C 1
ATOM 1862 O O . VAL A 1 223 ? 3.479 -14.422 17.315 1.00 91.56 223 VAL A O 1
ATOM 1865 N N . ILE A 1 224 ? 3.790 -13.250 15.419 1.00 86.88 224 ILE A N 1
ATOM 1866 C CA . ILE A 1 224 ? 4.623 -14.229 14.728 1.00 86.88 224 ILE A CA 1
ATOM 1867 C C . ILE A 1 224 ? 5.730 -13.454 14.034 1.00 86.88 224 ILE A C 1
ATOM 1869 O O . ILE A 1 224 ? 5.456 -12.540 13.257 1.00 86.88 224 ILE A O 1
ATOM 1873 N N . GLU A 1 225 ? 6.967 -13.861 14.266 1.00 80.19 225 GLU A N 1
ATOM 1874 C CA . GLU A 1 225 ? 8.116 -13.393 13.508 1.00 80.19 225 GLU A CA 1
ATOM 1875 C C . GLU A 1 225 ? 8.716 -14.590 12.794 1.00 80.19 225 GLU A C 1
ATOM 1877 O O . GLU A 1 225 ? 9.170 -15.541 13.430 1.00 80.19 225 GLU A O 1
ATOM 1882 N N . ASN A 1 226 ? 8.670 -14.576 11.463 1.00 69.44 226 ASN A N 1
ATOM 1883 C CA . ASN A 1 226 ? 9.454 -15.529 10.701 1.00 69.44 226 ASN A CA 1
ATOM 1884 C C . ASN A 1 226 ? 10.836 -14.919 10.456 1.00 69.44 226 ASN A C 1
ATOM 1886 O O . ASN A 1 226 ? 11.060 -14.229 9.459 1.00 69.44 226 ASN A O 1
ATOM 1890 N N . GLU A 1 227 ? 11.750 -15.159 11.392 1.00 62.34 227 GLU A N 1
ATOM 1891 C CA . GLU A 1 227 ? 13.179 -14.925 11.200 1.00 62.34 227 GLU A CA 1
ATOM 1892 C C . GLU A 1 227 ? 13.746 -16.043 10.312 1.00 62.34 227 GLU A C 1
ATOM 1894 O O . GLU A 1 227 ? 14.367 -16.986 10.802 1.00 62.34 227 GLU A O 1
ATOM 1899 N N . GLY A 1 228 ? 13.492 -16.034 9.000 1.00 54.84 228 GLY A N 1
ATOM 1900 C CA . GLY A 1 228 ? 13.943 -17.188 8.225 1.00 54.84 228 GLY A CA 1
ATOM 1901 C C . GLY A 1 228 ? 13.794 -17.136 6.721 1.00 54.84 228 GLY A C 1
ATOM 1902 O O . GLY A 1 228 ? 12.726 -17.408 6.187 1.00 54.84 228 GLY A O 1
ATOM 1903 N N . ASN A 1 229 ? 14.946 -16.957 6.069 1.00 42.94 229 ASN A N 1
ATOM 1904 C CA . ASN A 1 229 ? 15.263 -17.378 4.706 1.00 42.94 229 ASN A CA 1
ATOM 1905 C C . ASN A 1 229 ? 14.320 -16.841 3.628 1.00 42.94 229 ASN A C 1
ATOM 1907 O O . ASN A 1 229 ? 13.385 -17.502 3.182 1.00 42.94 229 ASN A O 1
ATOM 1911 N N . SER A 1 230 ? 14.675 -15.663 3.112 1.00 39.53 230 SER A N 1
ATOM 1912 C CA . SER A 1 230 ? 14.320 -15.291 1.748 1.00 39.53 230 SER A CA 1
ATOM 1913 C C . SER A 1 230 ? 14.715 -16.443 0.822 1.00 39.53 230 SER A C 1
ATOM 1915 O O . SER A 1 230 ? 15.914 -16.688 0.656 1.00 39.53 230 SER A O 1
ATOM 1917 N N . TYR A 1 231 ? 13.739 -17.165 0.271 1.00 31.81 231 TYR A N 1
ATOM 1918 C CA . TYR A 1 231 ? 14.004 -18.109 -0.808 1.00 31.81 231 TYR A CA 1
ATOM 1919 C C . TYR A 1 231 ? 14.789 -17.358 -1.893 1.00 31.81 231 TYR A C 1
ATOM 1921 O O . TYR A 1 231 ? 14.430 -16.236 -2.264 1.00 31.81 231 TYR A O 1
ATOM 1929 N N . VAL A 1 232 ? 15.944 -17.933 -2.233 1.00 33.97 232 VAL A N 1
ATOM 1930 C CA . VAL A 1 232 ? 16.873 -17.475 -3.273 1.00 33.97 232 VAL A CA 1
ATOM 1931 C C . VAL A 1 232 ? 16.205 -17.608 -4.629 1.00 33.97 232 VAL A C 1
ATOM 1933 O O . VAL A 1 232 ? 15.559 -18.658 -4.844 1.00 33.97 232 VAL A O 1
#

Sequence (232 aa):
MEKVILNFLMYGVVFLFPIQTLAQTIYPTTPEVKHNDQVGNTKINDDYNWMENFENQKNGIKLLEKQNEFYEAYFANYEPELRTKIIEDLAKYDTRVKQPESYLDKLEDDHLFDGKVYKFSYNFDSKGITATKKYGSPTSPYVVYTLKFYNTDYSEVLIYNTKERLFLKIAGVRLSDVQVIDQGVFYSKIDNINSFEEHLKKFSTNKIMFHKFESSLSEDQIVIENEGNSYV

Radius of gyration: 29.7 Å; Cα contacts (8 Å, |Δi|>4): 314; chains: 1; bounding box: 61×33×114 Å

Mean predicted aligned error: 13.87 Å

Solvent-accessible surface area (backbone atoms only — not comparable to full-atom values): 14136 Å² total; per-residue (Å²): 134,71,81,68,62,63,64,64,65,76,73,66,76,73,81,75,65,78,77,73,73,73,76,77,81,80,75,74,88,76,80,75,46,99,40,72,49,72,61,88,95,44,79,43,80,38,42,55,58,76,56,78,51,42,78,88,33,77,61,37,55,53,50,51,52,46,50,50,52,50,50,51,61,63,49,69,77,49,61,66,66,57,55,53,48,49,51,57,52,46,30,74,79,32,72,68,66,64,33,81,79,61,37,38,60,52,52,72,55,76,44,70,37,94,96,39,79,46,75,51,74,47,76,50,96,54,79,49,27,40,78,44,82,45,76,44,51,76,87,40,57,53,46,37,30,42,36,38,43,68,100,52,77,44,29,33,40,40,38,35,35,66,86,79,72,43,76,48,78,44,75,36,25,45,92,58,78,74,45,56,45,87,65,28,38,37,37,29,36,41,82,82,53,90,51,74,77,41,70,75,53,89,75,56,52,55,30,35,35,36,41,50,67,95,57,60,82,91,67,46,39,81,75,41,73,50,89,61,73,61,82,127

pLDDT: mean 75.53, std 15.76, range [31.81, 95.19]

Nearest PDB structures (foldseek):
  3iur-assembly1_A  TM=3.931E-01  e=1.400E-08  Aeromonas caviae
  2bkl-assembly2_B  TM=6.227E-01  e=4.177E-06  Myxococcus xanthus
  7zaz-assembly2_BBB  TM=6.596E-01  e=3.121E-05  Omphalotus olearius
  5l8s-assembly2_D  TM=4.241E-01  e=1.799E-01  Sporosarcina psychrophila
  8hmd-assembly1_B  TM=3.085E-01  e=2.812E-01  Tetrahymena thermophila

Foldseek 3Di:
DPVVVVVVVVVPPPPPPPPPPPPPQDADDDAFDADWDDDPPDIDTDRNPVLLQQPVDPVNVVNVVRRVVSVCVVCVPPDVVVVVVVLVVVCVVDVVSVDPPQKDQKDWDWAQEPNDIFTDMDGDPDTQKHKDWDDEDSNAQKTWIWIDHPPAQWIKIWIARRVVRDIDIHGAFGDDDWDDYRFWIKTKHFPDDPDPSCRSDDTQKIFTWTDGPPDDPVPIDGPDIDNDDDDD

Secondary structure (DSSP, 8-state):
--TTTTTTGGG---------------PPPPPP---EEEETTEEEE-TTGGGGSTTT-HHHHHHHHHHHHHHHHHHTTS-HHHHHHHHHHHHHH-TTTT-GGG--SEEEEEEEETTEEEEEEEE-SSSSEEEEEE---TT-SEEEEEEEETT-SEEEEEEEETTTTEEEEEEEEESS--EEETTEEEEEE-S--SSGGGGGSPP-EEEEEEEETTS-GGGPEEEEEEE-----